Protein AF-0000000074147581 (afdb_homodimer)

Foldseek 3Di:
DVVVVVVVVVVVVVVVVVVVPPPPVPPPPVPPDPPDDQVRLLVVLQVLCVVLCLQVQLCVVPVQKDKDRWDDDQVVFIEIEMEGEDDDPDDCPQVNVLSNLVSCLVSLLPRPDDQQGKYKYKYWYAYPVDRVPIKIKIKIATSVLSNVCSVPVPQLSSQVRIWMDTHNFTWDDDPQKTDTDVDPDIHRRDD/DVVVVVVVVVVVVVVVVVVVPPPPVPPPPVPPDPPDDQVRLLVVLQVLVVVLCLQVQLCVVPVQKDKDRWDDDQVVFIEIEMEGEDDDPDDCPQVNVLSNLVSCLVSLLPRPDDQQGKYKYKYWYAYPVDRVPIKIKIKIATSVLSNVCSVPVPQLSSQVRIWMDTHNFTWDDDPQKTDTDVDPDIHRRDD

Solvent-accessible surface area (backbone atoms only — not comparable to full-atom values): 21172 Å² total; per-residue (Å²): 122,65,72,62,50,54,56,52,49,54,50,50,52,50,51,50,52,55,58,65,64,60,69,64,67,72,70,70,68,66,71,77,76,71,79,71,30,62,33,34,51,40,52,52,48,50,50,39,47,62,69,60,40,47,65,60,60,48,30,73,77,34,82,65,44,45,72,46,70,68,44,63,42,91,90,78,15,40,38,40,43,36,37,33,61,47,79,58,95,63,80,67,54,43,66,52,51,26,52,52,51,43,49,43,42,63,43,55,56,74,47,87,66,62,53,79,37,37,39,35,39,37,40,36,32,36,30,83,89,41,60,75,68,14,41,30,43,37,40,37,32,42,42,44,46,47,45,49,26,71,74,67,66,43,60,58,66,38,54,74,56,49,47,41,24,55,60,87,43,66,41,47,77,56,97,49,30,36,36,45,88,90,46,102,47,73,32,67,71,55,113,121,64,71,61,49,54,56,51,50,52,50,49,52,50,52,51,52,54,57,66,63,57,72,65,70,71,70,71,67,66,72,78,75,72,80,74,31,62,31,38,50,39,53,51,47,49,50,40,50,68,66,56,46,45,66,60,60,49,32,73,77,35,81,66,42,48,73,48,69,68,42,63,43,92,89,77,15,40,38,40,44,37,39,33,62,52,79,59,97,65,79,69,55,42,64,53,50,27,52,52,52,44,50,43,41,65,44,55,56,72,48,86,66,62,52,79,37,38,39,36,39,37,40,36,35,38,32,83,88,39,61,74,67,14,42,29,43,36,40,38,33,43,43,45,47,48,44,49,26,73,74,67,66,43,60,57,65,39,52,74,54,49,48,40,24,54,59,87,43,66,42,46,78,57,95,51,31,38,36,44,87,91,46,99,47,73,32,68,72,56,112

Structure (mmCIF, N/CA/C/O backbone):
data_AF-0000000074147581-model_v1
#
loop_
_entity.id
_entity.type
_entity.pdbx_description
1 polymer Lipoprotein
#
loop_
_atom_site.group_PDB
_atom_site.id
_atom_site.type_symbol
_atom_site.label_atom_id
_atom_site.label_alt_id
_atom_site.label_comp_id
_atom_site.label_asym_id
_atom_site.label_entity_id
_atom_site.label_seq_id
_atom_site.pdbx_PDB_ins_code
_atom_site.Cartn_x
_atom_site.Cartn_y
_atom_site.Cartn_z
_atom_site.occupancy
_atom_site.B_iso_or_equiv
_atom_site.auth_seq_id
_atom_site.auth_comp_id
_atom_site.auth_asym_id
_atom_site.auth_atom_id
_atom_site.pdbx_PDB_model_num
ATOM 1 N N . MET A 1 1 ? -63.375 49.562 33.719 1 42.91 1 MET A N 1
ATOM 2 C CA . MET A 1 1 ? -62.969 48.656 32.656 1 42.91 1 MET A CA 1
ATOM 3 C C . MET A 1 1 ? -61.594 49 32.094 1 42.91 1 MET A C 1
ATOM 5 O O . MET A 1 1 ? -60.969 48.188 31.406 1 42.91 1 MET A O 1
ATOM 9 N N . ARG A 1 2 ? -61.156 50.219 32.406 1 54.44 2 ARG A N 1
ATOM 10 C CA . ARG A 1 2 ? -59.938 50.75 31.781 1 54.44 2 ARG A CA 1
ATOM 11 C C . ARG A 1 2 ? -58.688 50.25 32.5 1 54.44 2 ARG A C 1
ATOM 13 O O . ARG A 1 2 ? -57.656 49.969 31.859 1 54.44 2 ARG A O 1
ATOM 20 N N . LYS A 1 3 ? -58.812 50.094 33.844 1 64.62 3 LYS A N 1
ATOM 21 C CA . LYS A 1 3 ? -57.594 49.75 34.625 1 64.62 3 LYS A CA 1
ATOM 22 C C . LYS A 1 3 ? -57.156 48.312 34.312 1 64.62 3 LYS A C 1
ATOM 24 O O . LYS A 1 3 ? -55.938 48.062 34.281 1 64.62 3 LYS A O 1
ATOM 29 N N . ASN A 1 4 ? -58.156 47.5 33.906 1 61.88 4 ASN A N 1
ATOM 30 C CA . ASN A 1 4 ? -57.812 46.094 33.656 1 61.88 4 ASN A CA 1
ATOM 31 C C . ASN A 1 4 ? -57.125 45.938 32.281 1 61.88 4 ASN A C 1
ATOM 33 O O . ASN A 1 4 ? -56.281 45.062 32.125 1 61.88 4 ASN A O 1
ATOM 37 N N . TYR A 1 5 ? -57.281 47 31.469 1 63.19 5 TYR A N 1
ATOM 38 C CA . TYR A 1 5 ? -56.688 46.906 30.141 1 63.19 5 TYR A CA 1
ATOM 39 C C . TYR A 1 5 ? -55.188 47.25 30.188 1 63.19 5 TYR A C 1
ATOM 41 O O . TYR A 1 5 ? -54.406 46.625 29.469 1 63.19 5 TYR A O 1
ATOM 49 N N . ILE A 1 6 ? -54.875 48.094 31.203 1 64.31 6 ILE A N 1
ATOM 50 C CA . ILE A 1 6 ? -53.469 48.531 31.297 1 64.31 6 ILE A CA 1
ATOM 51 C C . ILE A 1 6 ? -52.625 47.375 31.844 1 64.31 6 ILE A C 1
ATOM 53 O O . ILE A 1 6 ? -51.531 47.125 31.344 1 64.31 6 ILE A O 1
ATOM 57 N N . PHE A 1 7 ? -53.188 46.594 32.75 1 64.19 7 PHE A N 1
ATOM 58 C CA . PHE A 1 7 ? -52.5 45.469 33.344 1 64.19 7 PHE A CA 1
ATOM 59 C C . PHE A 1 7 ? -52.312 44.312 32.344 1 64.19 7 PHE A C 1
ATOM 61 O O . PHE A 1 7 ? -51.25 43.75 32.25 1 64.19 7 PHE A O 1
ATOM 68 N N . ILE A 1 8 ? -53.25 44.156 31.469 1 65.06 8 ILE A N 1
ATOM 69 C CA . ILE A 1 8 ? -53.219 43.094 30.469 1 65.06 8 ILE A CA 1
ATOM 70 C C . ILE A 1 8 ? -52.219 43.469 29.375 1 65.06 8 ILE A C 1
ATOM 72 O O . ILE A 1 8 ? -51.438 42.625 28.922 1 65.06 8 ILE A O 1
ATOM 76 N N . PHE A 1 9 ? -52.062 44.75 29.141 1 62.94 9 PHE A N 1
ATOM 77 C CA . PHE A 1 9 ? -51.125 45.188 28.109 1 62.94 9 PHE A CA 1
ATOM 78 C C . PHE A 1 9 ? -49.688 45.094 28.578 1 62.94 9 PHE A C 1
ATOM 80 O O . PHE A 1 9 ? -48.812 44.656 27.812 1 62.94 9 PHE A O 1
ATOM 87 N N . THR A 1 10 ? -49.469 45.375 29.891 1 65.75 10 THR A N 1
ATOM 88 C CA . THR A 1 10 ? -48.125 45.25 30.438 1 65.75 10 THR A CA 1
ATOM 89 C C . THR A 1 10 ? -47.719 43.781 30.531 1 65.75 10 THR A C 1
ATOM 91 O O . THR A 1 10 ? -46.562 43.406 30.281 1 65.75 10 THR A O 1
ATOM 94 N N . LEU A 1 11 ? -48.656 42.875 30.719 1 64.06 11 LEU A N 1
ATOM 95 C CA . LEU A 1 11 ? -48.375 41.438 30.797 1 64.06 11 LEU A CA 1
ATOM 96 C C . LEU A 1 11 ? -48.062 40.875 29.422 1 64.06 11 LEU A C 1
ATOM 98 O O . LEU A 1 11 ? -47.156 40.062 29.266 1 64.06 11 LEU A O 1
ATOM 102 N N . ILE A 1 12 ? -48.719 41.375 28.422 1 62.53 12 ILE A N 1
ATOM 103 C CA . ILE A 1 12 ? -48.5 40.938 27.062 1 62.53 12 ILE A CA 1
ATOM 104 C C . ILE A 1 12 ? -47.156 41.438 26.578 1 62.53 12 ILE A C 1
ATOM 106 O O . ILE A 1 12 ? -46.406 40.688 25.938 1 62.53 12 ILE A O 1
ATOM 110 N N . LEU A 1 13 ? -46.812 42.688 26.953 1 61.78 13 LEU A N 1
ATOM 111 C CA . LEU A 1 13 ? -45.5 43.219 26.594 1 61.78 13 LEU A CA 1
ATOM 112 C C . LEU A 1 13 ? -44.375 42.469 27.297 1 61.78 13 LEU A C 1
ATOM 114 O O . LEU A 1 13 ? -43.344 42.188 26.703 1 61.78 13 LEU A O 1
ATOM 118 N N . PHE A 1 14 ? -44.656 42.062 28.562 1 61.69 14 PHE A N 1
ATOM 119 C CA . PHE A 1 14 ? -43.688 41.281 29.312 1 61.69 14 PHE A CA 1
ATOM 120 C C . PHE A 1 14 ? -43.562 39.875 28.719 1 61.69 14 PHE A C 1
ATOM 122 O O . PHE A 1 14 ? -42.438 39.375 28.594 1 61.69 14 PHE A O 1
ATOM 129 N N . LEU A 1 15 ? -44.625 39.312 28.281 1 61.44 15 LEU A N 1
ATOM 130 C CA . LEU A 1 15 ? -44.594 37.969 27.656 1 61.44 15 LEU A CA 1
ATOM 131 C C . LEU A 1 15 ? -43.906 38.031 26.297 1 61.44 15 LEU A C 1
ATOM 133 O O . LEU A 1 15 ? -43.156 37.125 25.953 1 61.44 15 LEU A O 1
ATOM 137 N N . SER A 1 16 ? -44.094 39.156 25.609 1 60.53 16 SER A N 1
ATOM 138 C CA . SER A 1 16 ? -43.438 39.281 24.312 1 60.53 16 SER A CA 1
ATOM 139 C C . SER A 1 16 ? -41.938 39.5 24.469 1 60.53 16 SER A C 1
ATOM 141 O O . SER A 1 16 ? -41.156 39.031 23.656 1 60.53 16 SER A O 1
ATOM 143 N N . THR A 1 17 ? -41.531 40.219 25.562 1 56.91 17 THR A N 1
ATOM 144 C CA . THR A 1 17 ? -40.125 40.406 25.781 1 56.91 17 THR A CA 1
ATOM 145 C C . THR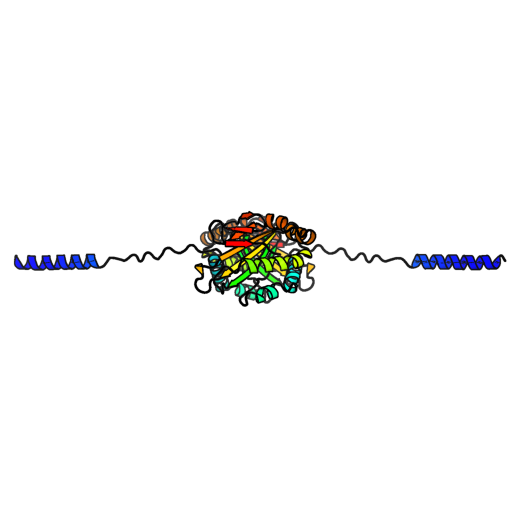 A 1 17 ? -39.469 39.094 26.234 1 56.91 17 THR A C 1
ATOM 147 O O . THR A 1 17 ? -38.312 38.844 25.922 1 56.91 17 THR A O 1
ATOM 150 N N . ILE A 1 18 ? -40.156 38.188 26.953 1 56.25 18 ILE A N 1
ATOM 151 C CA . ILE A 1 18 ? -39.594 36.906 27.375 1 56.25 18 ILE A CA 1
ATOM 152 C C . ILE A 1 18 ? -39.406 36 26.156 1 56.25 18 ILE A C 1
ATOM 154 O O . ILE A 1 18 ? -38.406 35.281 26.062 1 56.25 18 ILE A O 1
ATOM 158 N N . ILE A 1 19 ? -40.312 36.094 25.172 1 52.62 19 ILE A N 1
ATOM 159 C CA . ILE A 1 19 ? -40.219 35.25 24 1 52.62 19 ILE A CA 1
ATOM 160 C C . ILE A 1 19 ? -39.031 35.688 23.141 1 52.62 19 ILE A C 1
ATOM 162 O O . ILE A 1 19 ? -38.312 34.844 22.562 1 52.62 19 ILE A O 1
ATOM 166 N N . PHE A 1 20 ? -38.781 37.062 23.078 1 55.12 20 PHE A N 1
ATOM 167 C CA . PHE A 1 20 ? -37.719 37.531 22.219 1 55.12 20 PHE A CA 1
ATOM 168 C C . PHE A 1 20 ? -36.344 37.219 22.828 1 55.12 20 PHE A C 1
ATOM 170 O O . PHE A 1 20 ? -35.344 37.188 22.125 1 55.12 20 PHE A O 1
ATOM 177 N N . ALA A 1 21 ? -36.25 37.188 24.188 1 51.56 21 ALA A N 1
ATOM 178 C CA . ALA A 1 21 ? -34.938 36.906 24.766 1 51.56 21 ALA A CA 1
ATOM 179 C C . ALA A 1 21 ? -34.5 35.469 24.531 1 51.56 21 ALA A C 1
ATOM 181 O O . ALA A 1 21 ? -33.312 35.125 24.688 1 51.56 21 ALA A O 1
ATOM 182 N N . GLN A 1 22 ? -35.5 34.562 24.484 1 48.03 22 GLN A N 1
ATOM 183 C CA . GLN A 1 22 ? -35.031 33.188 24.609 1 48.03 22 GLN A CA 1
ATOM 184 C C . GLN A 1 22 ? -34.25 32.75 23.375 1 48.03 22 GLN A C 1
ATOM 186 O O . GLN A 1 22 ? -33.312 31.984 23.469 1 48.03 22 GLN A O 1
ATOM 191 N N . THR A 1 23 ? -34.844 33.031 22.172 1 44.06 23 THR A N 1
ATOM 192 C CA . THR A 1 23 ? -34.312 32.125 21.156 1 44.06 23 THR A CA 1
ATOM 193 C C . THR A 1 23 ? -33 32.656 20.594 1 44.06 23 THR A C 1
ATOM 195 O O . THR A 1 23 ? -32.938 33.094 19.453 1 44.06 23 THR A O 1
ATOM 198 N N . GLN A 1 24 ? -32.312 33.594 21.266 1 42.47 24 GLN A N 1
ATOM 199 C CA . GLN A 1 24 ? -31 33.656 20.625 1 42.47 24 GLN A CA 1
ATOM 200 C C . GLN A 1 24 ? -30.328 32.281 20.625 1 42.47 24 GLN A C 1
ATOM 202 O O . GLN A 1 24 ? -29.797 31.859 21.641 1 42.47 24 GLN A O 1
ATOM 207 N N . THR A 1 25 ? -30.812 31.297 19.875 1 43.62 25 THR A N 1
ATOM 208 C CA . THR A 1 25 ? -29.969 30.141 19.625 1 43.62 25 THR A CA 1
ATOM 209 C C . THR A 1 25 ? -28.562 30.562 19.219 1 43.62 25 THR A C 1
ATOM 211 O O . THR A 1 25 ? -28.375 31.188 18.172 1 43.62 25 THR A O 1
ATOM 214 N N . THR A 1 26 ? -27.75 31.031 20.094 1 44.75 26 THR A N 1
ATOM 215 C CA . THR A 1 26 ? -26.359 31.047 19.672 1 44.75 26 THR A CA 1
ATOM 216 C C . THR A 1 26 ? -26.047 29.859 18.75 1 44.75 26 THR A C 1
ATOM 218 O O . THR A 1 26 ? -26.047 28.719 19.203 1 44.75 26 THR A O 1
ATOM 221 N N . THR A 1 27 ? -26.406 29.906 17.5 1 44.31 27 THR A N 1
ATOM 222 C CA . THR A 1 27 ? -25.828 28.922 16.594 1 44.31 27 THR A CA 1
ATOM 223 C C . THR A 1 27 ? -24.344 28.719 16.906 1 44.31 27 THR A C 1
ATOM 225 O O . THR A 1 27 ? -23.531 29.625 16.719 1 44.31 27 THR A O 1
ATOM 228 N N . LYS A 1 28 ? -24.062 28.109 18.047 1 47.12 28 LYS A N 1
ATOM 229 C CA . LYS A 1 28 ? -22.672 27.672 18.109 1 47.12 28 LYS A CA 1
ATOM 230 C C . LYS A 1 28 ? -22.156 27.266 16.734 1 47.12 28 LYS A C 1
ATOM 232 O O . LYS A 1 28 ? -22.594 26.266 16.172 1 47.12 28 LYS A O 1
ATOM 237 N N . THR A 1 29 ? -21.875 28.188 15.805 1 48.62 29 THR A N 1
ATOM 238 C CA . THR A 1 29 ? -21.141 27.766 14.609 1 48.62 29 THR A CA 1
ATOM 239 C C . THR A 1 29 ? -20.109 26.719 14.961 1 48.62 29 THR A C 1
ATOM 241 O O . THR A 1 29 ? -19.203 26.953 15.766 1 48.62 29 THR A O 1
ATOM 244 N N . GLN A 1 30 ? -20.531 25.531 15.039 1 53.94 30 GLN A N 1
ATOM 245 C CA . GLN A 1 30 ? -19.484 24.531 15.156 1 53.94 30 GLN A CA 1
ATOM 246 C C . GLN A 1 30 ? -18.219 24.984 14.445 1 53.94 30 GLN A C 1
ATOM 248 O O . GLN A 1 30 ? -18.281 25.516 13.336 1 53.94 30 GLN A O 1
ATOM 253 N N . PRO A 1 31 ? -17.25 25.375 15.164 1 56.5 31 PRO A N 1
ATOM 254 C CA . PRO A 1 31 ? -16.031 25.734 14.43 1 56.5 31 PRO A CA 1
ATOM 255 C C . PRO A 1 31 ? -15.859 24.922 13.148 1 56.5 31 PRO A C 1
ATOM 257 O O . PRO A 1 31 ? -16.281 23.766 13.086 1 56.5 31 PRO A O 1
ATOM 260 N N . PRO A 1 32 ? -15.648 25.688 12.023 1 58.22 32 PRO A N 1
ATOM 261 C CA . PRO A 1 32 ? -15.445 24.953 10.773 1 58.22 32 PRO A CA 1
ATOM 262 C C . PRO A 1 32 ? -14.508 23.75 10.945 1 58.22 32 PRO A C 1
ATOM 264 O O . PRO A 1 32 ? -13.508 23.844 11.664 1 58.22 32 PRO A O 1
ATOM 267 N N . LYS A 1 33 ? -15.031 22.641 10.633 1 63.31 33 LYS A N 1
ATOM 268 C CA . LYS A 1 33 ? -14.227 21.422 10.664 1 63.31 33 LYS A CA 1
ATOM 269 C C . LYS A 1 33 ? -12.922 21.594 9.891 1 63.31 33 LYS A C 1
ATOM 271 O O . LYS A 1 33 ? -12.93 22.062 8.75 1 63.31 33 LYS A O 1
ATOM 276 N N . LYS A 1 34 ? -11.867 21.656 10.562 1 77.12 34 LYS A N 1
ATOM 277 C CA . LYS A 1 34 ? -10.562 21.703 9.914 1 77.12 34 LYS A CA 1
ATOM 278 C C . LYS A 1 34 ? -10.438 20.609 8.852 1 77.12 34 LYS A C 1
ATOM 280 O O . LYS A 1 34 ? -10.867 19.469 9.07 1 77.12 34 LYS A O 1
ATOM 285 N N . PRO A 1 35 ? -10.07 21.125 7.648 1 83.44 35 PRO A N 1
ATOM 286 C CA . PRO A 1 35 ? -9.891 20.062 6.645 1 83.44 35 PRO A CA 1
ATOM 287 C C . PRO A 1 35 ? -8.938 18.969 7.105 1 83.44 35 PRO A C 1
ATOM 289 O O . PRO A 1 35 ? -7.918 19.25 7.738 1 83.44 35 PRO A O 1
ATOM 292 N N . ALA A 1 36 ? -9.336 17.812 6.93 1 89.81 36 ALA A N 1
ATOM 293 C CA . ALA A 1 36 ? -8.531 16.672 7.371 1 89.81 36 ALA A CA 1
ATOM 294 C C . ALA A 1 36 ? -7.262 16.531 6.535 1 89.81 36 ALA A C 1
ATOM 296 O O . ALA A 1 36 ? -7.312 16.594 5.305 1 89.81 36 ALA A O 1
ATOM 297 N N . THR A 1 37 ? -6.145 16.406 7.148 1 93.06 37 THR A N 1
ATOM 298 C CA . THR A 1 37 ? -4.891 16.062 6.48 1 93.06 37 THR A CA 1
ATOM 299 C C . THR A 1 37 ? -4.918 14.625 5.977 1 93.06 37 THR A C 1
ATOM 301 O O . THR A 1 37 ? -5.816 13.859 6.32 1 93.06 37 THR A O 1
ATOM 304 N N . ILE A 1 38 ? -3.939 14.289 5.164 1 95.62 38 ILE A N 1
ATOM 305 C CA . ILE A 1 38 ? -3.818 12.922 4.672 1 95.62 38 ILE A CA 1
ATOM 306 C C . ILE A 1 38 ? -3.588 11.969 5.844 1 95.62 38 ILE A C 1
ATOM 308 O O . ILE A 1 38 ? -4.18 10.891 5.902 1 95.62 38 ILE A O 1
ATOM 312 N N . PHE A 1 39 ? -2.875 12.414 6.797 1 94.19 39 PHE A N 1
ATOM 313 C CA . PHE A 1 39 ? -2.65 11.617 7.996 1 94.19 39 PHE A CA 1
ATOM 314 C C . PHE A 1 39 ? -3.965 11.336 8.719 1 94.19 39 PHE A C 1
ATOM 316 O O . PHE A 1 39 ? -4.254 10.195 9.07 1 94.19 39 PHE A O 1
ATOM 323 N N . VAL A 1 40 ? -4.703 12.336 8.906 1 95.12 40 VAL A N 1
ATOM 324 C CA . VAL A 1 40 ? -5.969 12.219 9.617 1 95.12 40 VAL A CA 1
ATOM 325 C C . VAL A 1 40 ? -6.898 11.266 8.867 1 95.12 40 VAL A C 1
ATOM 327 O O . VAL A 1 40 ? -7.496 10.367 9.469 1 95.12 40 VAL A O 1
ATOM 330 N N . LEU A 1 41 ? -6.996 11.477 7.547 1 95.81 41 LEU A N 1
ATOM 331 C CA . LEU A 1 41 ? -7.836 10.602 6.734 1 95.81 41 LEU A CA 1
ATOM 332 C C . LEU A 1 41 ? -7.387 9.148 6.852 1 95.81 41 LEU A C 1
ATOM 334 O O . LEU A 1 41 ? -8.219 8.242 6.953 1 95.81 41 LEU A O 1
ATOM 338 N N . HIS A 1 42 ? -6.145 8.93 6.824 1 94.94 42 HIS A N 1
ATOM 339 C CA . HIS A 1 42 ? -5.598 7.586 6.996 1 94.94 42 HIS A CA 1
ATOM 340 C C . HIS A 1 42 ? -5.965 7.012 8.359 1 94.94 42 HIS A C 1
ATOM 342 O O . HIS A 1 42 ? -6.469 5.891 8.453 1 94.94 42 HIS A O 1
ATOM 348 N N . ALA A 1 43 ? -5.773 7.789 9.422 1 93.25 43 ALA A N 1
ATOM 349 C CA . ALA A 1 43 ? -6.047 7.336 10.781 1 93.25 43 ALA A CA 1
ATOM 350 C C . ALA A 1 43 ? -7.523 6.992 10.961 1 93.25 43 ALA A C 1
ATOM 352 O O . ALA A 1 43 ? -7.863 5.965 11.547 1 93.25 43 ALA A O 1
ATOM 353 N N . LEU A 1 44 ? -8.305 7.812 10.438 1 92.56 44 LEU A N 1
ATOM 354 C CA . LEU A 1 44 ? -9.742 7.594 10.562 1 92.56 44 LEU A CA 1
ATOM 355 C C . LEU A 1 44 ? -10.172 6.359 9.781 1 92.56 44 LEU A C 1
ATOM 357 O O . LEU A 1 44 ? -10.969 5.551 10.273 1 92.56 44 LEU A O 1
ATOM 361 N N . THR A 1 45 ? -9.688 6.238 8.609 1 91.56 45 THR A N 1
ATOM 362 C CA . THR A 1 45 ? -10.008 5.07 7.801 1 91.56 45 THR A CA 1
ATOM 363 C C . THR A 1 45 ? -9.523 3.791 8.477 1 91.56 45 THR A C 1
ATOM 365 O O . THR A 1 45 ? -10.266 2.811 8.562 1 91.56 45 THR A O 1
ATOM 368 N N . PHE A 1 46 ? -8.352 3.811 8.945 1 90.94 46 PHE A N 1
ATOM 369 C CA . PHE A 1 46 ? -7.801 2.656 9.648 1 90.94 46 PHE A CA 1
ATOM 370 C C . PHE A 1 46 ? -8.648 2.32 10.875 1 90.94 46 PHE A C 1
ATOM 372 O O . PHE A 1 46 ? -8.938 1.15 11.133 1 90.94 46 PHE A O 1
ATOM 379 N N . SER A 1 47 ? -9.023 3.326 11.547 1 90.44 47 SER A N 1
ATOM 380 C CA . SER A 1 47 ? -9.875 3.121 12.719 1 90.44 47 SER A CA 1
ATOM 381 C C . SER A 1 47 ? -11.188 2.455 12.336 1 90.44 47 SER A C 1
ATOM 383 O O . SER A 1 47 ? -11.641 1.521 13 1 90.44 47 SER A O 1
ATOM 385 N N . ASN A 1 48 ? -11.75 2.842 11.266 1 90.31 48 ASN A N 1
ATOM 386 C CA . ASN A 1 48 ? -12.992 2.248 10.789 1 90.31 48 ASN A CA 1
ATOM 387 C C . ASN A 1 48 ? -12.805 0.785 10.398 1 90.31 48 ASN A C 1
ATOM 389 O O . ASN A 1 48 ? -13.633 -0.063 10.727 1 90.31 48 ASN A O 1
ATOM 393 N N . LEU A 1 49 ? -11.773 0.529 9.734 1 89.75 49 LEU A N 1
ATOM 394 C CA . LEU A 1 49 ? -11.477 -0.83 9.289 1 89.75 49 LEU A CA 1
ATOM 395 C C . LEU A 1 49 ? -11.25 -1.75 10.484 1 89.75 49 LEU A C 1
ATOM 397 O O . LEU A 1 49 ? -11.695 -2.896 10.484 1 89.75 49 LEU A O 1
ATOM 401 N N . SER A 1 50 ? -10.578 -1.218 11.477 1 87.56 50 SER A N 1
ATOM 402 C CA . SER A 1 50 ? -10.273 -1.993 12.672 1 87.56 50 SER A CA 1
ATOM 403 C C . SER A 1 50 ? -11.531 -2.25 13.5 1 87.56 50 SER A C 1
ATOM 405 O O . SER A 1 50 ? -11.711 -3.344 14.031 1 87.56 50 SER A O 1
ATOM 407 N N . LYS A 1 51 ? -12.297 -1.33 13.508 1 87.06 51 LYS A N 1
ATOM 408 C CA . LYS A 1 51 ? -13.531 -1.447 14.281 1 87.06 51 LYS A CA 1
ATOM 409 C C . LYS A 1 51 ? -14.531 -2.367 13.586 1 87.06 51 LYS A C 1
ATOM 411 O O . LYS A 1 51 ? -15.367 -2.996 14.242 1 87.06 51 LYS A O 1
ATOM 416 N N . GLY A 1 52 ? -14.539 -2.389 12.266 1 84.81 52 GLY A N 1
ATOM 417 C CA . GLY A 1 52 ? -15.461 -3.201 11.484 1 84.81 52 GLY A CA 1
ATOM 418 C C . GLY A 1 52 ? -15.219 -4.691 11.648 1 84.81 52 GLY A C 1
ATOM 419 O O . GLY A 1 52 ? -15.961 -5.508 11.086 1 84.81 52 GLY A O 1
ATOM 420 N N . ASN A 1 53 ? -14.305 -5.145 12.391 1 83.06 53 ASN A N 1
ATOM 421 C CA . ASN A 1 53 ? -14 -6.543 12.672 1 83.06 53 ASN A CA 1
ATOM 422 C C . ASN A 1 53 ? -13.586 -7.285 11.398 1 83.06 53 ASN A C 1
ATOM 424 O O . ASN A 1 53 ? -13.844 -8.484 11.266 1 83.06 53 ASN A O 1
ATOM 428 N N . LEU A 1 54 ? -13.195 -6.59 10.406 1 87.12 54 LEU A N 1
ATOM 429 C CA . LEU A 1 54 ? -12.805 -7.176 9.125 1 87.12 54 LEU A CA 1
ATOM 430 C C . LEU A 1 54 ? -11.812 -8.312 9.336 1 87.12 54 LEU A C 1
ATOM 432 O O . LEU A 1 54 ? -12.031 -9.43 8.867 1 87.12 54 LEU A O 1
ATOM 436 N N . GLU A 1 55 ? -10.781 -8.031 10.055 1 85.75 55 GLU A N 1
ATOM 437 C CA . GLU A 1 55 ? -9.75 -9.039 10.273 1 85.75 55 GLU A CA 1
ATOM 438 C C . GLU A 1 55 ? -10.312 -10.242 11.031 1 85.75 55 GLU A C 1
ATOM 440 O O . GLU A 1 55 ? -10.039 -11.391 10.672 1 85.75 55 GLU A O 1
ATOM 445 N N . LYS A 1 56 ? -11.094 -9.938 11.992 1 86.19 56 LYS A N 1
ATOM 446 C CA . LYS A 1 56 ? -11.688 -11.023 12.766 1 86.19 56 LYS A CA 1
ATOM 447 C C . LYS A 1 56 ? -12.586 -11.898 11.898 1 86.19 56 LYS A C 1
ATOM 449 O O . LYS A 1 56 ? -12.539 -13.125 11.977 1 86.19 56 LYS A O 1
ATOM 454 N N . ASP A 1 57 ? -13.336 -11.344 11.109 1 84.94 57 ASP A N 1
ATOM 455 C CA . ASP A 1 57 ? -14.25 -12.062 10.219 1 84.94 57 ASP A CA 1
ATOM 456 C C . ASP A 1 57 ? -13.484 -12.938 9.234 1 84.94 57 ASP A C 1
ATOM 458 O O . ASP A 1 57 ? -13.906 -14.055 8.922 1 84.94 57 ASP A O 1
ATOM 462 N N . LEU A 1 58 ? -12.391 -12.5 8.812 1 85.5 58 LEU A N 1
ATOM 463 C CA . LEU A 1 58 ? -11.617 -13.234 7.824 1 85.5 58 LEU A CA 1
ATOM 464 C C . LEU A 1 58 ? -10.789 -14.328 8.484 1 85.5 58 LEU A C 1
ATOM 466 O O . LEU A 1 58 ? -10.562 -15.391 7.898 1 85.5 58 LEU A O 1
ATOM 470 N N . LYS A 1 59 ? -10.414 -14.07 9.664 1 85.44 59 LYS A N 1
ATOM 471 C CA . LYS A 1 59 ? -9.68 -15.078 10.43 1 85.44 59 LYS A CA 1
ATOM 472 C C . LYS A 1 59 ? -10.547 -16.297 10.695 1 85.44 59 LYS A C 1
ATOM 474 O O . LYS A 1 59 ? -10.039 -17.422 10.773 1 85.44 59 LYS A O 1
ATOM 479 N N . SER A 1 60 ? -11.758 -16.047 10.797 1 83.38 60 SER A N 1
ATOM 480 C CA . SER A 1 60 ? -12.688 -17.156 11.008 1 83.38 60 SER A CA 1
ATOM 481 C C . SER A 1 60 ? -12.742 -18.062 9.789 1 83.38 60 SER A C 1
ATOM 483 O O . SER A 1 60 ? -13.18 -19.219 9.883 1 83.38 60 SER A O 1
ATOM 485 N N . LEU A 1 61 ? -12.367 -17.562 8.672 1 78.88 61 LEU A N 1
ATOM 486 C CA . LEU A 1 61 ? -12.305 -18.359 7.449 1 78.88 61 LEU A CA 1
ATOM 487 C C . LEU A 1 61 ? -11.008 -19.156 7.395 1 78.88 61 LEU A C 1
ATOM 489 O O . LEU A 1 61 ? -11.008 -20.297 6.938 1 78.88 61 LEU A O 1
ATOM 493 N N . ASP A 1 62 ? -10 -18.484 7.82 1 79.56 62 ASP A N 1
ATOM 494 C CA . ASP A 1 62 ? -8.672 -19.078 7.793 1 79.56 62 ASP A CA 1
ATOM 495 C C . ASP A 1 62 ? -7.793 -18.516 8.906 1 79.56 62 ASP A C 1
ATOM 497 O O . ASP A 1 62 ? -7.438 -17.344 8.891 1 79.56 62 ASP A O 1
ATOM 501 N N . ASP A 1 63 ? -7.367 -19.422 9.727 1 81.62 63 ASP A N 1
ATOM 502 C CA . ASP A 1 63 ? -6.641 -19 10.922 1 81.62 63 ASP A CA 1
ATOM 503 C C . ASP A 1 63 ? -5.262 -18.453 10.57 1 81.62 63 ASP A C 1
ATOM 505 O O . ASP A 1 63 ? -4.629 -17.781 11.383 1 81.62 63 ASP A O 1
ATOM 509 N N . THR A 1 64 ? -4.852 -18.719 9.414 1 82.62 64 THR A N 1
ATOM 510 C CA . THR A 1 64 ? -3.545 -18.219 9 1 82.62 64 THR A CA 1
ATOM 511 C C . THR A 1 64 ? -3.678 -16.875 8.305 1 82.62 64 THR A C 1
ATOM 513 O O . THR A 1 64 ? -2.697 -16.328 7.789 1 82.62 64 THR A O 1
ATOM 516 N N . PHE A 1 65 ? -4.844 -16.391 8.375 1 87 65 PHE A N 1
ATOM 517 C CA . PHE A 1 65 ? -5.121 -15.109 7.723 1 87 65 PHE A CA 1
ATOM 518 C C . PHE A 1 65 ? -4.457 -13.961 8.469 1 87 65 PHE A C 1
ATOM 520 O O . PHE A 1 65 ? -4.477 -13.914 9.703 1 87 65 PHE A O 1
ATOM 527 N N . LYS A 1 66 ? -3.836 -13 7.652 1 88.81 66 LYS A N 1
ATOM 528 C CA . LYS A 1 66 ? -3.262 -11.773 8.18 1 88.81 66 LYS A CA 1
ATOM 529 C C . LYS A 1 66 ? -3.602 -10.578 7.289 1 88.81 66 LYS A C 1
ATOM 531 O O . LYS A 1 66 ? -3.619 -10.703 6.062 1 88.81 66 LYS A O 1
ATOM 536 N N . MET A 1 67 ? -3.859 -9.484 7.965 1 90.38 67 MET A N 1
ATOM 537 C CA . MET A 1 67 ? -4.051 -8.219 7.266 1 90.38 67 MET A CA 1
ATOM 538 C C . MET A 1 67 ? -2.936 -7.234 7.605 1 90.38 67 MET A C 1
ATOM 540 O O . MET A 1 67 ? -2.564 -7.09 8.773 1 90.38 67 MET A O 1
ATOM 544 N N . SER A 1 68 ? -2.422 -6.594 6.613 1 89.31 68 SER A N 1
ATOM 545 C CA . SER A 1 68 ? -1.44 -5.539 6.84 1 89.31 68 SER A CA 1
ATOM 546 C C . SER A 1 68 ? -2.119 -4.223 7.203 1 89.31 68 SER A C 1
ATOM 548 O O . SER A 1 68 ? -3.307 -4.035 6.93 1 89.31 68 SER A O 1
ATOM 550 N N . ILE A 1 69 ? -1.297 -3.346 7.789 1 88.56 69 ILE A N 1
ATOM 551 C CA . ILE A 1 69 ? -1.802 -1.996 8.008 1 88.56 69 ILE A CA 1
ATOM 552 C C . ILE A 1 69 ? -2.137 -1.343 6.672 1 88.56 69 ILE A C 1
ATOM 554 O O . ILE A 1 69 ? -1.312 -1.333 5.754 1 88.56 69 ILE A O 1
ATOM 558 N N . PRO A 1 70 ? -3.287 -0.828 6.609 1 93.25 70 PRO A N 1
ATOM 559 C CA . PRO A 1 70 ? -3.664 -0.158 5.363 1 93.25 70 PRO A CA 1
ATOM 560 C C . PRO A 1 70 ? -2.779 1.045 5.047 1 93.25 70 PRO A C 1
ATOM 562 O O . PRO A 1 70 ? -2.301 1.72 5.965 1 93.25 70 PRO A O 1
ATOM 565 N N . ILE A 1 71 ? -2.588 1.271 3.773 1 95.44 71 ILE A N 1
ATOM 566 C CA . ILE A 1 71 ? -1.816 2.416 3.303 1 95.44 71 ILE A CA 1
ATOM 567 C C . ILE A 1 71 ? -2.705 3.324 2.455 1 95.44 71 ILE A C 1
ATOM 569 O O . ILE A 1 71 ? -3.361 2.859 1.52 1 95.44 71 ILE A O 1
ATOM 573 N N . TYR A 1 72 ? -2.648 4.66 2.842 1 96.62 72 TYR A N 1
ATOM 574 C CA . TYR A 1 72 ? -3.41 5.594 2.023 1 96.62 72 TYR A CA 1
ATOM 575 C C . TYR A 1 72 ? -2.572 6.812 1.662 1 96.62 72 TYR A C 1
ATOM 577 O O . TYR A 1 72 ? -1.92 7.402 2.527 1 96.62 72 TYR A O 1
ATOM 585 N N . HIS A 1 73 ? -2.645 7.137 0.507 1 97.38 73 HIS A N 1
ATOM 586 C CA . HIS A 1 73 ? -2.295 8.438 -0.047 1 97.38 73 HIS A CA 1
ATOM 587 C C . HIS A 1 73 ? -3.086 8.727 -1.319 1 97.38 73 HIS A C 1
ATOM 589 O O . HIS A 1 73 ? -3.363 7.812 -2.102 1 97.38 73 HIS A O 1
ATOM 595 N N . PRO A 1 74 ? -3.393 9.953 -1.583 1 96.44 74 PRO A N 1
ATOM 596 C CA . PRO A 1 74 ? -4.172 10.266 -2.783 1 96.44 74 PRO A CA 1
ATOM 597 C C . PRO A 1 74 ? -3.498 9.789 -4.066 1 96.44 74 PRO A C 1
ATOM 599 O O . PRO A 1 74 ? -4.18 9.461 -5.043 1 96.44 74 PRO A O 1
ATOM 602 N N . ALA A 1 75 ? -2.168 9.648 -4.109 1 95.62 75 ALA A N 1
ATOM 603 C CA . ALA A 1 75 ? -1.431 9.281 -5.316 1 95.62 75 ALA A CA 1
ATOM 604 C C . ALA A 1 75 ? -1.544 7.789 -5.594 1 95.62 75 ALA A C 1
ATOM 606 O O . ALA A 1 75 ? -1.396 7.352 -6.738 1 95.62 75 ALA A O 1
ATOM 607 N N . ILE A 1 76 ? -1.812 6.996 -4.609 1 96.75 76 ILE A N 1
ATOM 608 C CA . ILE A 1 76 ? -1.783 5.551 -4.824 1 96.75 76 ILE A CA 1
ATOM 609 C C . ILE A 1 76 ? -3.115 4.941 -4.398 1 96.75 76 ILE A C 1
ATOM 611 O O . ILE A 1 76 ? -3.361 3.752 -4.621 1 96.75 76 ILE A O 1
ATOM 615 N N . GLY A 1 77 ? -3.982 5.766 -3.758 1 97.62 77 GLY A N 1
ATOM 616 C CA . GLY A 1 77 ? -5.25 5.27 -3.246 1 97.62 77 GLY A CA 1
ATOM 617 C C . GLY A 1 77 ? -5.121 4.578 -1.9 1 97.62 77 GLY A C 1
ATOM 618 O O . GLY A 1 77 ? -4.156 4.812 -1.167 1 97.62 77 GLY A O 1
ATOM 619 N N . LEU A 1 78 ? -6.215 3.889 -1.503 1 97.81 78 LEU A N 1
ATOM 620 C CA . LEU A 1 78 ? -6.223 3.043 -0.314 1 97.81 78 LEU A CA 1
ATOM 621 C C . LEU A 1 78 ? -5.812 1.615 -0.661 1 97.81 78 LEU A C 1
ATOM 623 O O . LEU A 1 78 ? -6.508 0.933 -1.418 1 97.81 78 LEU A O 1
ATOM 627 N N . ASN A 1 79 ? -4.703 1.207 -0.121 1 97.69 79 ASN A N 1
ATOM 628 C CA . ASN A 1 79 ? -4.176 -0.13 -0.373 1 97.69 79 ASN A CA 1
ATOM 629 C C . ASN A 1 79 ? -4.418 -1.061 0.812 1 97.69 79 ASN A C 1
ATOM 631 O O . ASN A 1 79 ? -4 -0.767 1.934 1 97.69 79 ASN A O 1
ATOM 635 N N . LEU A 1 80 ? -5.102 -2.143 0.557 1 96.56 80 LEU A N 1
ATOM 636 C CA . LEU A 1 80 ? -5.344 -3.207 1.524 1 96.56 80 LEU A CA 1
ATOM 637 C C . LEU A 1 80 ? -4.668 -4.5 1.091 1 96.56 80 LEU A C 1
ATOM 639 O O . LEU A 1 80 ? -4.836 -4.945 -0.048 1 96.56 80 LEU A O 1
ATOM 643 N N . SER A 1 81 ? -3.955 -5.082 1.943 1 95.81 81 SER A N 1
ATOM 644 C CA . SER A 1 81 ? -3.275 -6.332 1.62 1 95.81 81 SER A CA 1
ATOM 645 C C . SER A 1 81 ? -3.619 -7.422 2.627 1 95.81 81 SER A C 1
ATOM 647 O O . SER A 1 81 ? -3.645 -7.176 3.836 1 95.81 81 SER A O 1
ATOM 649 N N . PHE A 1 82 ? -3.797 -8.547 2.111 1 93.81 82 PHE A N 1
ATOM 650 C CA . PHE A 1 82 ? -4.188 -9.727 2.871 1 93.81 82 PHE A CA 1
ATOM 651 C C . PHE A 1 82 ? -3.291 -10.914 2.523 1 93.81 82 PHE A C 1
ATOM 653 O O . PHE A 1 82 ? -2.881 -11.07 1.373 1 93.81 82 PHE A O 1
ATOM 660 N N . TYR A 1 83 ? -3.037 -11.734 3.555 1 92.12 83 TYR A N 1
ATOM 661 C CA . TYR A 1 83 ? -2.225 -12.938 3.4 1 92.12 83 TYR A CA 1
ATOM 662 C C . TYR A 1 83 ? -2.945 -14.156 3.959 1 92.12 83 TYR A C 1
ATOM 664 O O . TYR A 1 83 ? -3.549 -14.094 5.031 1 92.12 83 TYR A O 1
ATOM 672 N N . THR A 1 84 ? -2.91 -15.203 3.156 1 90.06 84 THR A N 1
ATOM 673 C CA . THR A 1 84 ? -3.451 -16.453 3.686 1 90.06 84 THR A CA 1
ATOM 674 C C . THR A 1 84 ? -2.723 -17.656 3.092 1 90.06 84 THR A C 1
ATOM 676 O O . THR A 1 84 ? -2.16 -17.562 1.998 1 90.06 84 THR A O 1
ATOM 679 N N . LYS A 1 85 ? -2.77 -18.734 3.777 1 86.25 85 LYS A N 1
ATOM 680 C CA . LYS A 1 85 ? -2.201 -20 3.301 1 86.25 85 LYS A CA 1
ATOM 681 C C . LY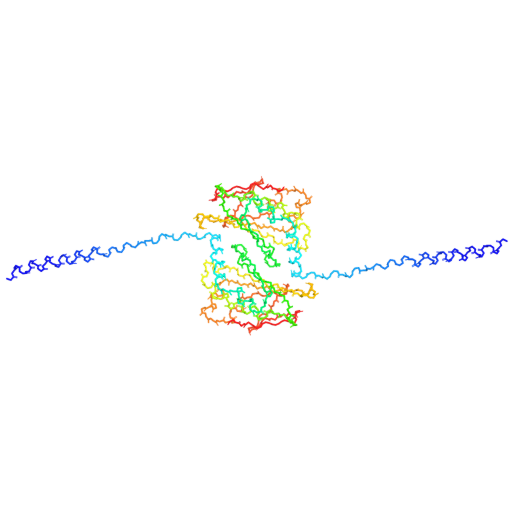S A 1 85 ? -3.262 -20.844 2.607 1 86.25 85 LYS A C 1
ATOM 683 O O . LYS A 1 85 ? -4.414 -20.891 3.039 1 86.25 85 LYS A O 1
ATOM 688 N N . LEU A 1 86 ? -2.787 -21.422 1.521 1 74.56 86 LEU A N 1
ATOM 689 C CA . LEU A 1 86 ? -3.668 -22.328 0.805 1 74.56 86 LEU A CA 1
ATOM 690 C C . LEU A 1 86 ? -3.828 -23.641 1.57 1 74.56 86 LEU A C 1
ATOM 692 O O . LEU A 1 86 ? -2.838 -24.297 1.909 1 74.56 86 LEU A O 1
ATOM 696 N N . GLN A 1 87 ? -4.828 -23.828 2.379 1 61.5 87 GLN A N 1
ATOM 697 C CA . GLN A 1 87 ? -4.98 -25.109 3.076 1 61.5 87 GLN A CA 1
ATOM 698 C C . GLN A 1 87 ? -5.387 -26.219 2.111 1 61.5 87 GLN A C 1
ATOM 700 O O . GLN A 1 87 ? -4.887 -27.344 2.203 1 61.5 87 GLN A O 1
ATOM 705 N N . GLN A 1 88 ? -6.648 -26.109 1.65 1 56.72 88 GLN A N 1
ATOM 706 C CA . GLN A 1 88 ? -7.176 -27.219 0.852 1 56.72 88 GLN A CA 1
ATOM 707 C C . GLN A 1 88 ? -6.918 -27 -0.635 1 56.72 88 GLN A C 1
ATOM 709 O O . GLN A 1 88 ? -6.574 -25.875 -1.051 1 56.72 88 GLN A O 1
ATOM 714 N N . LYS A 1 89 ? -7.094 -28.141 -1.271 1 56.84 89 LYS A N 1
ATOM 715 C CA . LYS A 1 89 ? -7.059 -28.156 -2.73 1 56.84 89 LYS A CA 1
ATOM 716 C C . LYS A 1 89 ? -8.016 -27.109 -3.309 1 56.84 89 LYS A C 1
ATOM 718 O O . LYS A 1 89 ? -9.164 -27 -2.861 1 56.84 89 LYS A O 1
ATOM 723 N N . GLY A 1 90 ? -7.562 -26.156 -3.971 1 56.62 90 GLY A N 1
ATOM 724 C CA . GLY A 1 90 ? -8.352 -25.172 -4.672 1 56.62 90 GLY A CA 1
ATOM 725 C C . GLY A 1 90 ? -8.055 -23.75 -4.23 1 56.62 90 GLY A C 1
ATOM 726 O O . GLY A 1 90 ? -7.355 -23.531 -3.234 1 56.62 90 GLY A O 1
ATOM 727 N N . LEU A 1 91 ? -8.195 -22.75 -4.98 1 59.53 91 LEU A N 1
ATOM 728 C CA . LEU A 1 91 ? -7.875 -21.359 -4.695 1 59.53 91 LEU A CA 1
ATOM 729 C C . LEU A 1 91 ? -8.945 -20.719 -3.809 1 59.53 91 LEU A C 1
ATOM 731 O O . LEU A 1 91 ? -10.117 -20.688 -4.176 1 59.53 91 LEU A O 1
ATOM 735 N N . PRO A 1 92 ? -8.648 -20.438 -2.441 1 62.12 92 PRO A N 1
ATOM 736 C CA . PRO A 1 92 ? -9.625 -19.844 -1.525 1 62.12 92 PRO A CA 1
ATOM 737 C C . PRO A 1 92 ? -10.133 -18.484 -1.999 1 62.12 92 PRO A C 1
ATOM 739 O O . PRO A 1 92 ? -11 -17.891 -1.355 1 62.12 92 PRO A O 1
ATOM 742 N N . TYR A 1 93 ? -9.883 -18.109 -3.152 1 80.62 93 TYR A N 1
ATOM 743 C CA . TYR A 1 93 ? -10.07 -16.734 -3.607 1 80.62 93 TYR A CA 1
ATOM 744 C C . TYR A 1 93 ? -11.547 -16.344 -3.613 1 80.62 93 TYR A C 1
ATOM 746 O O . TYR A 1 93 ? -11.938 -15.352 -3.01 1 80.62 93 TYR A O 1
ATOM 754 N N . PRO A 1 94 ? -12.383 -17.25 -4.07 1 82.25 94 PRO A N 1
ATOM 755 C CA . PRO A 1 94 ? -13.75 -16.766 -4.262 1 82.25 94 PRO A CA 1
ATOM 756 C C . PRO A 1 94 ? -14.469 -16.484 -2.941 1 82.25 94 PRO A C 1
ATOM 758 O O . PRO A 1 94 ? -15.055 -15.414 -2.771 1 82.25 94 PRO A O 1
ATOM 761 N N . SER A 1 95 ? -14.367 -17.359 -2.041 1 84.44 95 SER A N 1
ATOM 762 C CA . SER A 1 95 ? -15.047 -17.156 -0.769 1 84.44 95 SER A CA 1
ATOM 763 C C . SER A 1 95 ? -14.414 -16.016 0.017 1 84.44 95 SER A C 1
ATOM 765 O O . SER A 1 95 ? -15.117 -15.188 0.596 1 84.44 95 SER A O 1
ATOM 767 N N . MET A 1 96 ? -13.172 -15.906 0.017 1 88.81 96 MET A N 1
ATOM 768 C CA . MET A 1 96 ? -12.461 -14.906 0.804 1 88.81 96 MET A CA 1
ATOM 769 C C . MET A 1 96 ? -12.703 -13.5 0.252 1 88.81 96 MET A C 1
ATOM 771 O O . MET A 1 96 ? -13.023 -12.586 1.005 1 88.81 96 MET A O 1
ATOM 775 N N . ILE A 1 97 ? -12.688 -13.398 -0.998 1 92.38 97 ILE A N 1
ATOM 776 C CA . ILE A 1 97 ? -12.859 -12.086 -1.607 1 92.38 97 ILE A CA 1
ATOM 777 C C . ILE A 1 97 ? -14.305 -11.617 -1.417 1 92.38 97 ILE A C 1
ATOM 779 O O . ILE A 1 97 ? -14.555 -10.438 -1.158 1 92.38 97 ILE A O 1
ATOM 783 N N . ASN A 1 98 ? -15.211 -12.531 -1.568 1 93.5 98 ASN A N 1
ATOM 784 C CA . ASN A 1 98 ? -16.594 -12.172 -1.294 1 93.5 98 ASN A CA 1
ATOM 785 C C . ASN A 1 98 ? -16.781 -11.664 0.133 1 93.5 98 ASN A C 1
ATOM 787 O O . ASN A 1 98 ? -17.453 -10.656 0.359 1 93.5 98 ASN A O 1
ATOM 791 N N . ARG A 1 99 ? -16.203 -12.234 1.079 1 91.69 99 ARG A N 1
ATOM 792 C CA . ARG A 1 99 ? -16.312 -11.82 2.475 1 91.69 99 ARG A CA 1
ATOM 793 C C . ARG A 1 99 ? -15.625 -10.477 2.705 1 91.69 99 ARG A C 1
ATOM 795 O O . ARG A 1 99 ? -16.141 -9.633 3.438 1 91.69 99 ARG A O 1
ATOM 802 N N . ILE A 1 100 ? -14.453 -10.336 2.117 1 93.69 100 ILE A N 1
ATOM 803 C CA . ILE A 1 100 ? -13.75 -9.062 2.207 1 93.69 100 ILE A CA 1
ATOM 804 C C . ILE A 1 100 ? -14.641 -7.938 1.682 1 93.69 100 ILE A C 1
ATOM 806 O O . ILE A 1 100 ? -14.875 -6.945 2.377 1 93.69 100 ILE A O 1
ATOM 810 N N . LEU A 1 101 ? -15.203 -8.086 0.483 1 95.62 101 LEU A N 1
ATOM 811 C CA . LEU A 1 101 ? -16 -7.051 -0.161 1 95.62 101 LEU A CA 1
ATOM 812 C C . LEU A 1 101 ? -17.266 -6.773 0.633 1 95.62 101 LEU A C 1
ATOM 814 O O . LEU A 1 101 ? -17.656 -5.617 0.819 1 95.62 101 LEU A O 1
ATOM 818 N N . LYS A 1 102 ? -17.844 -7.785 1.089 1 93.5 102 LYS A N 1
ATOM 819 C CA . LYS A 1 102 ? -19.062 -7.633 1.896 1 93.5 102 LYS A CA 1
ATOM 820 C C . LYS A 1 102 ? -18.797 -6.75 3.113 1 93.5 102 LYS A C 1
ATOM 822 O O . LYS A 1 102 ? -19.578 -5.848 3.414 1 93.5 102 LYS A O 1
ATOM 827 N N . ASN A 1 103 ? -17.719 -7.008 3.803 1 93 103 ASN A N 1
ATOM 828 C CA . ASN A 1 103 ? -17.359 -6.207 4.973 1 93 103 ASN A CA 1
ATOM 829 C C . ASN A 1 103 ? -17 -4.777 4.582 1 93 103 ASN A C 1
ATOM 831 O O . ASN A 1 103 ? -17.391 -3.828 5.273 1 93 103 ASN A O 1
ATOM 835 N N . LEU A 1 104 ? -16.344 -4.629 3.512 1 95.25 104 LEU A N 1
ATOM 836 C CA . LEU A 1 104 ? -15.867 -3.312 3.098 1 95.25 104 LEU A CA 1
ATOM 837 C C . LEU A 1 104 ? -17.031 -2.408 2.711 1 95.25 104 LEU A C 1
ATOM 839 O O . LEU A 1 104 ? -16.953 -1.188 2.875 1 95.25 104 LEU A O 1
ATOM 843 N N . VAL A 1 105 ? -18.094 -2.979 2.188 1 93.81 105 VAL A N 1
ATOM 844 C CA . VAL A 1 105 ? -19.266 -2.189 1.815 1 93.81 105 VAL A CA 1
ATOM 845 C C . VAL A 1 105 ? -19.734 -1.378 3.016 1 93.81 105 VAL A C 1
ATOM 847 O O . VAL A 1 105 ? -19.922 -0.162 2.92 1 93.81 105 VAL A O 1
ATOM 850 N N . ASN A 1 106 ? -19.797 -1.962 4.086 1 88.69 106 ASN A N 1
ATOM 851 C CA . ASN A 1 106 ? -20.281 -1.293 5.289 1 88.69 106 ASN A CA 1
ATOM 852 C C . ASN A 1 106 ? -19.25 -0.332 5.855 1 88.69 106 ASN A C 1
ATOM 854 O O . ASN A 1 106 ? -19.562 0.805 6.203 1 88.69 106 ASN A O 1
ATOM 858 N N . ILE A 1 107 ? -18.031 -0.785 5.93 1 93.19 107 ILE A N 1
ATOM 859 C CA . ILE A 1 107 ? -16.953 -0.05 6.59 1 93.19 107 ILE A CA 1
ATOM 860 C C . ILE A 1 107 ? -16.641 1.225 5.809 1 93.19 107 ILE A C 1
ATOM 862 O O . ILE A 1 107 ? -16.484 2.297 6.398 1 93.19 107 ILE A O 1
ATOM 866 N N . LEU A 1 108 ? -16.641 1.12 4.461 1 94.19 108 LEU A N 1
ATOM 867 C CA . LEU A 1 108 ? -16.156 2.229 3.643 1 94.19 108 LEU A CA 1
ATOM 868 C C . LEU A 1 108 ? -17.312 3.146 3.244 1 94.19 108 LEU A C 1
ATOM 870 O O . LEU A 1 108 ? -17.094 4.234 2.709 1 94.19 108 LEU A O 1
ATOM 874 N N . ASN A 1 109 ? -18.453 2.779 3.516 1 91.12 109 ASN A N 1
ATOM 875 C CA . ASN A 1 109 ? -19.578 3.646 3.232 1 91.12 109 ASN A CA 1
ATOM 876 C C . ASN A 1 109 ? -19.531 4.93 4.059 1 91.12 109 ASN A C 1
ATOM 878 O O . ASN A 1 109 ? -20 5.98 3.611 1 91.12 109 ASN A O 1
ATOM 882 N N . SER A 1 110 ? -18.938 4.879 5.152 1 88.31 110 SER A N 1
ATOM 883 C CA . SER A 1 110 ? -18.844 6.035 6.039 1 88.31 110 SER A CA 1
ATOM 884 C C . SER A 1 110 ? -17.453 6.676 5.953 1 88.31 110 SER A C 1
ATOM 886 O O . SER A 1 110 ? -17.094 7.492 6.805 1 88.31 110 SER A O 1
ATOM 888 N N . SER A 1 111 ? -16.719 6.246 5.051 1 91.5 111 SER A N 1
ATOM 889 C CA . SER A 1 111 ? -15.367 6.77 4.914 1 91.5 111 SER A CA 1
ATOM 890 C C . SER A 1 111 ? -15.383 8.234 4.504 1 91.5 111 SER A C 1
ATOM 892 O O . SER A 1 111 ? -16.188 8.648 3.664 1 91.5 111 SER A O 1
ATOM 894 N N . GLU A 1 112 ? -14.461 9.016 5.008 1 91.56 112 GLU A N 1
ATOM 895 C CA . GLU A 1 112 ? -14.312 10.43 4.672 1 91.56 112 GLU A CA 1
ATOM 896 C C . GLU A 1 112 ? -13.352 10.617 3.496 1 91.56 112 GLU A C 1
ATOM 898 O O . GLU A 1 112 ? -13.094 11.742 3.078 1 91.56 112 GLU A O 1
ATOM 903 N N . LEU A 1 113 ? -12.859 9.508 2.975 1 96.19 113 LEU A N 1
ATOM 904 C CA . LEU A 1 113 ? -11.984 9.617 1.814 1 96.19 113 LEU A CA 1
ATOM 905 C C . LEU A 1 113 ? -12.734 10.18 0.614 1 96.19 113 LEU A C 1
ATOM 907 O O . LEU A 1 113 ? -13.945 10 0.495 1 96.19 113 LEU A O 1
ATOM 911 N N . PRO A 1 114 ? -12.07 10.914 -0.278 1 96 114 PRO A N 1
ATOM 912 C CA . PRO A 1 114 ? -12.719 11.367 -1.507 1 96 114 PRO A CA 1
ATOM 913 C C . PRO A 1 114 ? -13.328 10.227 -2.312 1 96 114 PRO A C 1
ATOM 915 O O . PRO A 1 114 ? -12.742 9.141 -2.393 1 96 114 PRO A O 1
ATOM 918 N N . ASP A 1 115 ? -14.359 10.469 -3.043 1 96.31 115 ASP A N 1
ATOM 919 C CA . ASP A 1 115 ? -15.117 9.469 -3.793 1 96.31 115 ASP A CA 1
ATOM 920 C C . ASP A 1 115 ? -14.266 8.859 -4.906 1 96.31 115 ASP A C 1
ATOM 922 O O . ASP A 1 115 ? -14.43 7.691 -5.254 1 96.31 115 ASP A O 1
ATOM 926 N N . LYS A 1 116 ? -13.43 9.625 -5.465 1 96.88 116 LYS A N 1
ATOM 927 C CA . LYS A 1 116 ? -12.609 9.18 -6.59 1 96.88 116 LYS A CA 1
ATOM 928 C C . LYS A 1 116 ? -11.445 8.312 -6.109 1 96.88 116 LYS A C 1
ATOM 930 O O . LYS A 1 116 ? -10.664 7.812 -6.922 1 96.88 116 LYS A O 1
ATOM 935 N N . THR A 1 117 ? -11.312 8.148 -4.77 1 98 117 THR A N 1
ATOM 936 C CA . THR A 1 117 ? -10.227 7.348 -4.219 1 98 117 THR A CA 1
ATOM 937 C C . THR A 1 117 ? -10.266 5.93 -4.773 1 98 117 THR A C 1
ATOM 939 O O . THR A 1 117 ? -11.297 5.266 -4.727 1 98 117 THR A O 1
ATOM 942 N N . THR A 1 118 ? -9.117 5.5 -5.266 1 98.44 118 THR A N 1
ATOM 943 C CA . THR A 1 118 ? -9 4.121 -5.73 1 98.44 118 THR A CA 1
ATOM 944 C C . THR A 1 118 ? -8.781 3.17 -4.555 1 98.44 118 THR A C 1
ATOM 946 O O . THR A 1 118 ? -7.926 3.41 -3.705 1 98.44 118 THR A O 1
ATOM 949 N N . ILE A 1 119 ? -9.633 2.127 -4.492 1 98.38 119 ILE A N 1
ATOM 950 C CA . ILE A 1 119 ? -9.461 1.049 -3.523 1 98.38 119 ILE A CA 1
ATOM 951 C C . ILE A 1 119 ? -8.719 -0.117 -4.172 1 98.38 119 ILE A C 1
ATOM 953 O O . ILE A 1 119 ? -9.188 -0.677 -5.172 1 98.38 119 ILE A O 1
ATOM 957 N N . ASN A 1 120 ? -7.535 -0.442 -3.664 1 98.5 120 ASN A N 1
ATOM 958 C CA . ASN A 1 120 ? -6.734 -1.57 -4.125 1 98.5 120 ASN A CA 1
ATOM 959 C C . ASN A 1 120 ? -6.688 -2.686 -3.086 1 98.5 120 ASN A C 1
ATOM 961 O O . ASN A 1 120 ? -6.336 -2.447 -1.929 1 98.5 120 ASN A O 1
ATOM 965 N N . ILE A 1 121 ? -7.043 -3.846 -3.477 1 97.5 121 ILE A N 1
ATOM 966 C CA . ILE A 1 121 ? -6.992 -5.02 -2.613 1 97.5 121 ILE A CA 1
ATOM 967 C C . ILE A 1 121 ? -6.027 -6.051 -3.197 1 97.5 121 ILE A C 1
ATOM 969 O O . ILE A 1 121 ? -6.152 -6.441 -4.359 1 97.5 121 ILE A O 1
ATOM 973 N N . VAL A 1 122 ? -5.098 -6.418 -2.463 1 97.06 122 VAL A N 1
ATOM 974 C CA . VAL A 1 122 ? -4.215 -7.508 -2.857 1 97.06 122 VAL A CA 1
ATOM 975 C C . VAL A 1 122 ? -4.387 -8.688 -1.903 1 97.06 122 VAL A C 1
ATOM 977 O O . VAL A 1 122 ? -4.258 -8.531 -0.687 1 97.06 122 VAL A O 1
ATOM 980 N N . LEU A 1 123 ? -4.633 -9.797 -2.408 1 95.25 123 LEU A N 1
ATOM 981 C CA . LEU A 1 123 ? -4.703 -11.039 -1.652 1 95.25 123 LEU A CA 1
ATOM 982 C C . LEU A 1 123 ? -3.584 -11.992 -2.061 1 95.25 123 LEU A C 1
ATOM 984 O O . LEU A 1 123 ? -3.564 -12.492 -3.189 1 95.25 123 LEU A O 1
ATOM 988 N N . TYR A 1 124 ? -2.689 -12.203 -1.153 1 94 124 TYR A N 1
ATOM 989 C CA . TYR A 1 124 ? -1.592 -13.141 -1.332 1 94 124 TYR A CA 1
ATOM 990 C C . TYR A 1 124 ? -1.955 -14.516 -0.772 1 94 124 TYR A C 1
ATOM 992 O O . TYR A 1 124 ? -2.32 -14.633 0.4 1 94 124 TYR A O 1
ATOM 1000 N N . THR A 1 125 ? -1.773 -15.469 -1.576 1 91.5 125 THR A N 1
ATOM 1001 C CA . THR A 1 125 ? -2.023 -16.828 -1.121 1 91.5 125 THR A CA 1
ATOM 1002 C C . THR A 1 125 ? -0.758 -17.672 -1.23 1 91.5 125 THR A C 1
ATOM 1004 O O . THR A 1 125 ? -0.216 -17.859 -2.324 1 91.5 125 THR A O 1
ATOM 1007 N N . GLU A 1 126 ? -0.459 -18.234 -0.148 1 90.5 126 GLU A N 1
ATOM 1008 C CA . GLU A 1 126 ? 0.74 -19.078 -0.082 1 90.5 126 GLU A CA 1
ATOM 1009 C C . GLU A 1 126 ? 0.392 -20.547 -0.206 1 90.5 126 GLU A C 1
ATOM 1011 O O . GLU A 1 126 ? -0.562 -21.031 0.414 1 90.5 126 GLU A O 1
ATOM 1016 N N . ASP A 1 127 ? 1.233 -21.219 -1.002 1 85.38 127 ASP A N 1
ATOM 1017 C CA . ASP A 1 127 ? 1.211 -22.672 -1.017 1 85.38 127 ASP A CA 1
ATOM 1018 C C . ASP A 1 127 ? 2.178 -23.25 0.016 1 85.38 127 ASP A C 1
ATOM 1020 O O . ASP A 1 127 ? 3.391 -23.047 -0.083 1 85.38 127 ASP A O 1
ATOM 1024 N N . ASP A 1 128 ? 1.654 -23.953 0.972 1 81.75 128 ASP A N 1
ATOM 1025 C CA . ASP A 1 128 ? 2.447 -24.469 2.086 1 81.75 128 ASP A CA 1
ATOM 1026 C C . ASP A 1 128 ? 3.531 -25.422 1.597 1 81.75 128 ASP A C 1
ATOM 1028 O O . ASP A 1 128 ? 4.566 -25.578 2.248 1 81.75 128 ASP A O 1
ATOM 1032 N N . LYS A 1 129 ? 3.256 -26.078 0.534 1 84 129 LYS A N 1
ATOM 1033 C CA . LYS A 1 129 ? 4.184 -27.094 0.043 1 84 129 LYS A CA 1
ATOM 1034 C C . LYS A 1 129 ? 5.215 -26.484 -0.902 1 84 129 LYS A C 1
ATOM 1036 O O . LYS A 1 129 ? 6.367 -26.922 -0.933 1 84 129 LYS A O 1
ATOM 1041 N N . ASP A 1 130 ? 4.809 -25.531 -1.722 1 86.94 130 ASP A N 1
ATOM 1042 C CA . ASP A 1 130 ? 5.688 -24.938 -2.725 1 86.94 130 ASP A CA 1
ATOM 1043 C C . ASP A 1 130 ? 5.457 -23.438 -2.83 1 86.94 130 ASP A C 1
ATOM 1045 O O . ASP A 1 130 ? 4.441 -22.984 -3.371 1 86.94 130 ASP A O 1
ATOM 1049 N N . LEU A 1 131 ? 6.398 -22.672 -2.404 1 86.94 131 LEU A N 1
ATOM 1050 C CA . LEU A 1 131 ? 6.32 -21.219 -2.396 1 86.94 131 LEU A CA 1
ATOM 1051 C C . LEU A 1 131 ? 6.055 -20.688 -3.799 1 86.94 131 LEU A C 1
ATOM 1053 O O . LEU A 1 131 ? 5.379 -19.656 -3.959 1 86.94 131 LEU A O 1
ATOM 1057 N N . TYR A 1 132 ? 6.559 -21.406 -4.793 1 88.06 132 TYR A N 1
ATOM 1058 C CA . TYR A 1 132 ? 6.461 -20.922 -6.168 1 88.06 132 TYR A CA 1
ATOM 1059 C C . TYR A 1 132 ? 5.059 -21.156 -6.727 1 88.06 132 TYR A C 1
ATOM 1061 O O . TYR A 1 132 ? 4.711 -20.625 -7.785 1 88.06 132 TYR A O 1
ATOM 1069 N N . ASN A 1 133 ? 4.215 -21.812 -5.945 1 87.25 133 ASN A N 1
ATOM 1070 C CA . ASN A 1 133 ? 2.832 -22.031 -6.363 1 87.25 133 ASN A CA 1
ATOM 1071 C C . ASN A 1 133 ? 1.897 -20.969 -5.773 1 87.25 133 ASN A C 1
ATOM 1073 O O . ASN A 1 133 ? 0.713 -20.938 -6.109 1 87.25 133 ASN A O 1
ATOM 1077 N N . GLY A 1 134 ? 2.447 -20.188 -4.871 1 89.44 134 GLY A N 1
ATOM 1078 C CA . GLY A 1 134 ? 1.64 -19.078 -4.363 1 89.44 134 GLY A CA 1
ATOM 1079 C C . GLY A 1 134 ? 1.1 -18.188 -5.457 1 89.44 134 GLY A C 1
ATOM 1080 O O . GLY A 1 134 ? 1.746 -18 -6.488 1 89.44 134 GLY A O 1
ATOM 1081 N N . LYS A 1 135 ? -0.112 -17.641 -5.246 1 90.69 135 LYS A N 1
ATOM 1082 C CA . LYS A 1 135 ? -0.75 -16.781 -6.234 1 90.69 135 LYS A CA 1
ATOM 1083 C C . LYS A 1 135 ? -1.261 -15.492 -5.586 1 90.69 135 LYS A C 1
ATOM 1085 O O . LYS A 1 135 ? -1.447 -15.438 -4.367 1 90.69 135 LYS A O 1
ATOM 1090 N N . THR A 1 136 ? -1.497 -14.602 -6.48 1 94.19 136 THR A N 1
ATOM 1091 C CA . THR A 1 136 ? -1.973 -13.297 -6.031 1 94.19 136 THR A CA 1
ATOM 1092 C C . THR A 1 136 ? -3.232 -12.891 -6.789 1 94.19 136 THR A C 1
ATOM 1094 O O . THR A 1 136 ? -3.297 -13.023 -8.016 1 94.19 136 THR A O 1
ATOM 1097 N N . LEU A 1 137 ? -4.234 -12.508 -6.09 1 95.75 137 LEU A N 1
ATOM 1098 C CA . LEU A 1 137 ? -5.414 -11.859 -6.656 1 95.75 137 LEU A CA 1
ATOM 1099 C C . LEU A 1 137 ? -5.422 -10.367 -6.344 1 95.75 137 LEU A C 1
ATOM 1101 O O . LEU A 1 137 ? -5.25 -9.969 -5.188 1 95.75 137 LEU A O 1
ATOM 1105 N N . PHE A 1 138 ? -5.551 -9.57 -7.355 1 97.38 138 PHE A N 1
ATOM 1106 C CA . PHE A 1 138 ? -5.578 -8.125 -7.207 1 97.38 138 PHE A CA 1
ATOM 1107 C C . PHE A 1 138 ? -6.895 -7.547 -7.715 1 97.38 138 PHE A C 1
ATOM 1109 O O . PHE A 1 138 ? -7.359 -7.91 -8.797 1 97.38 138 PHE A O 1
ATOM 1116 N N . LEU A 1 139 ? -7.555 -6.672 -6.957 1 98.12 139 LEU A N 1
ATOM 1117 C CA . LEU A 1 139 ? -8.758 -5.938 -7.34 1 98.12 139 LEU A CA 1
ATOM 1118 C C . LEU A 1 139 ? -8.547 -4.434 -7.199 1 98.12 139 LEU A C 1
ATOM 1120 O O . LEU A 1 139 ? -7.926 -3.979 -6.238 1 98.12 139 LEU A O 1
ATOM 1124 N N . THR A 1 140 ? -9.172 -3.75 -8.133 1 98.56 140 THR A N 1
ATOM 1125 C CA . THR A 1 140 ? -9.156 -2.295 -8.039 1 98.56 140 THR A CA 1
ATOM 1126 C C . THR A 1 140 ? -10.484 -1.704 -8.5 1 98.56 140 THR A C 1
ATOM 1128 O O . THR A 1 140 ? -11.07 -2.174 -9.477 1 98.56 140 THR A O 1
ATOM 1131 N N . PHE A 1 141 ? -10.93 -0.725 -7.777 1 98.62 141 PHE A N 1
ATOM 1132 C CA . PHE A 1 141 ? -12.164 -0.013 -8.102 1 98.62 141 PHE A CA 1
ATOM 1133 C C . PHE A 1 141 ? -12.234 1.313 -7.359 1 98.62 141 PHE A C 1
ATOM 1135 O O . PHE A 1 141 ? -11.562 1.497 -6.34 1 98.62 141 PHE A O 1
ATOM 1142 N N . PRO A 1 142 ? -13.031 2.252 -7.82 1 98.44 142 PRO A N 1
ATOM 1143 C CA . PRO A 1 142 ? -13.18 3.51 -7.086 1 98.44 142 PRO A CA 1
ATOM 1144 C C . PRO A 1 142 ? -14.086 3.373 -5.863 1 98.44 142 PRO A C 1
ATOM 1146 O O . PRO A 1 142 ? -15.031 2.58 -5.875 1 98.44 142 PRO A O 1
ATOM 1149 N N . LEU A 1 143 ? -13.812 4.191 -4.883 1 98.12 143 LEU A N 1
ATOM 1150 C CA . LEU A 1 143 ? -14.617 4.223 -3.668 1 98.12 143 LEU A CA 1
ATOM 1151 C C . LEU A 1 143 ? -16.078 4.496 -3.994 1 98.12 143 LEU A C 1
ATOM 1153 O O . LEU A 1 143 ? -16.984 3.936 -3.365 1 98.12 143 LEU A O 1
ATOM 1157 N N . SER A 1 144 ? -16.344 5.285 -4.961 1 97.75 144 SER A N 1
ATOM 1158 C CA . SER A 1 144 ? -17.703 5.625 -5.359 1 97.75 144 SER A CA 1
ATOM 1159 C C . SER A 1 144 ? -18.484 4.387 -5.785 1 97.75 144 SER A C 1
ATOM 1161 O O . SER A 1 144 ? -19.703 4.332 -5.637 1 97.75 144 SER A O 1
ATOM 1163 N N . ALA A 1 145 ? -17.812 3.416 -6.344 1 97.88 145 ALA A N 1
ATOM 1164 C CA . ALA A 1 145 ? -18.484 2.193 -6.785 1 97.88 145 ALA A CA 1
ATOM 1165 C C . ALA A 1 145 ? -19.109 1.452 -5.609 1 97.88 145 ALA A C 1
ATOM 1167 O O . ALA A 1 145 ? -20.234 0.976 -5.699 1 97.88 145 ALA A O 1
ATOM 1168 N N . ILE A 1 146 ? -18.375 1.349 -4.562 1 96.19 146 ILE A N 1
ATOM 1169 C CA . ILE A 1 146 ? -18.859 0.648 -3.381 1 96.19 146 ILE A CA 1
ATOM 1170 C C . ILE A 1 146 ? -20 1.445 -2.744 1 96.19 146 ILE A C 1
ATOM 1172 O O . ILE A 1 146 ? -20.984 0.871 -2.287 1 96.19 146 ILE A O 1
ATOM 1176 N N . LYS A 1 147 ? -19.859 2.723 -2.672 1 96.44 147 LYS A N 1
ATOM 1177 C CA . LYS A 1 147 ? -20.891 3.574 -2.102 1 96.44 147 LYS A CA 1
ATOM 1178 C C . LYS A 1 147 ? -22.188 3.496 -2.922 1 96.44 147 LYS A C 1
ATOM 1180 O O . LYS A 1 147 ? -23.281 3.422 -2.361 1 96.44 147 LYS A O 1
ATOM 1185 N N . GLU A 1 148 ? -22.031 3.549 -4.207 1 97.25 148 GLU A N 1
ATOM 1186 C CA . GLU A 1 148 ? -23.188 3.393 -5.086 1 97.25 148 GLU A CA 1
ATOM 1187 C C . GLU A 1 148 ? -23.859 2.045 -4.871 1 97.25 148 GLU A C 1
ATOM 1189 O O . GLU A 1 148 ? -25.094 1.967 -4.801 1 97.25 148 GLU A O 1
ATOM 1194 N N . TYR A 1 149 ? -23.109 0.996 -4.77 1 97.62 149 TYR A N 1
ATOM 1195 C CA . TYR A 1 149 ? -23.688 -0.324 -4.516 1 97.62 149 TYR A CA 1
ATOM 1196 C C . TYR A 1 149 ? -24.469 -0.34 -3.209 1 97.62 149 TYR A C 1
ATOM 1198 O O . TYR A 1 149 ? -25.531 -0.95 -3.125 1 97.62 149 TYR A O 1
ATOM 1206 N N . ASN A 1 150 ? -23.875 0.198 -2.195 1 96.25 150 ASN A N 1
ATOM 1207 C CA . ASN A 1 150 ? -24.562 0.235 -0.909 1 96.25 150 ASN A CA 1
ATOM 1208 C C . ASN A 1 150 ? -25.953 0.842 -1.033 1 96.25 150 ASN A C 1
ATOM 1210 O O . ASN A 1 150 ? -26.891 0.407 -0.358 1 96.25 150 ASN A O 1
ATOM 1214 N N . LYS A 1 151 ? -26.094 1.791 -1.898 1 95.69 151 LYS A N 1
ATOM 1215 C CA . LYS A 1 151 ? -27.359 2.488 -2.082 1 95.69 151 LYS A CA 1
ATOM 1216 C C . LYS A 1 151 ? -28.312 1.689 -2.977 1 95.69 151 LYS A C 1
ATOM 1218 O O . LYS A 1 151 ? -29.5 1.583 -2.689 1 95.69 151 LYS A O 1
ATOM 1223 N N . THR A 1 152 ? -27.797 1.145 -4.039 1 97.25 152 THR A N 1
ATOM 1224 C CA . THR A 1 152 ? -28.672 0.601 -5.082 1 97.25 152 THR A CA 1
ATOM 1225 C C . THR A 1 152 ? -28.75 -0.918 -4.973 1 97.25 152 THR A C 1
ATOM 1227 O O . THR A 1 152 ? -29.672 -1.532 -5.512 1 97.25 152 THR A O 1
ATOM 1230 N N . LYS A 1 153 ? -27.797 -1.523 -4.461 1 96.94 153 LYS A N 1
ATOM 1231 C CA . LYS A 1 153 ? -27.641 -2.971 -4.352 1 96.94 153 LYS A CA 1
ATOM 1232 C C . LYS A 1 153 ? -27.562 -3.619 -5.73 1 96.94 153 LYS A C 1
ATOM 1234 O O . LYS A 1 153 ? -27.859 -4.801 -5.887 1 96.94 153 LYS A O 1
ATOM 1239 N N . ASP A 1 154 ? -27.125 -2.811 -6.707 1 97.31 154 ASP A N 1
ATOM 1240 C CA . ASP A 1 154 ? -26.922 -3.324 -8.062 1 97.31 154 ASP A CA 1
ATOM 1241 C C . ASP A 1 154 ? -25.578 -4.039 -8.188 1 97.31 154 ASP A C 1
ATOM 1243 O O . ASP A 1 154 ? -24.562 -3.406 -8.469 1 97.31 154 ASP A O 1
ATOM 1247 N N . LEU A 1 155 ? -25.625 -5.309 -8.102 1 97.25 155 LEU A N 1
ATOM 1248 C CA . LEU A 1 155 ? -24.422 -6.125 -8.07 1 97.25 155 LEU A CA 1
ATOM 1249 C C . LEU A 1 155 ? -23.703 -6.102 -9.422 1 97.25 155 LEU A C 1
ATOM 1251 O O . LEU A 1 155 ? -22.484 -6.035 -9.477 1 97.25 155 LEU A O 1
ATOM 1255 N N . ASN A 1 156 ? -24.453 -6.184 -10.461 1 97.56 156 ASN A N 1
ATOM 1256 C CA . ASN A 1 156 ? -23.859 -6.227 -11.789 1 97.56 156 ASN A CA 1
ATOM 1257 C C . ASN A 1 156 ? -23.156 -4.914 -12.133 1 97.56 156 ASN A C 1
ATOM 1259 O O . ASN A 1 156 ? -22.078 -4.918 -12.734 1 97.56 156 ASN A O 1
ATOM 1263 N N . LYS A 1 157 ? -23.781 -3.867 -11.766 1 97.75 157 LYS A N 1
ATOM 1264 C CA . LYS A 1 157 ? -23.141 -2.57 -11.984 1 97.75 157 LYS A CA 1
ATOM 1265 C C . LYS A 1 157 ? -21.844 -2.457 -11.195 1 97.75 157 LYS A C 1
ATOM 1267 O O . LYS A 1 157 ? -20.844 -1.964 -11.703 1 97.75 157 LYS A O 1
ATOM 1272 N N . PHE A 1 158 ? -21.859 -2.891 -9.953 1 98.06 158 PHE A N 1
ATOM 1273 C CA . PHE A 1 158 ? -20.656 -2.881 -9.133 1 98.06 158 PHE A CA 1
ATOM 1274 C C . PHE A 1 158 ? -19.578 -3.77 -9.734 1 98.06 158 PHE A C 1
ATOM 1276 O O . PHE A 1 158 ? -18.438 -3.33 -9.938 1 98.06 158 PHE A O 1
ATOM 1283 N N . GLY A 1 159 ? -19.953 -4.93 -10.062 1 98.12 159 GLY A N 1
ATOM 1284 C CA . GLY A 1 159 ? -19.016 -5.875 -10.641 1 98.12 159 GLY A CA 1
ATOM 1285 C C . GLY A 1 159 ? -18.328 -5.355 -11.898 1 98.12 159 GLY A C 1
ATOM 1286 O O . GLY A 1 159 ? -17.141 -5.582 -12.109 1 98.12 159 GLY A O 1
ATOM 1287 N N . SER A 1 160 ? -19.047 -4.629 -12.75 1 98 160 SER A N 1
ATOM 1288 C CA . SER A 1 160 ? -18.531 -4.121 -14.016 1 98 160 SER A CA 1
ATOM 1289 C C . SER A 1 160 ? -17.5 -3.016 -13.781 1 98 160 SER A C 1
ATOM 1291 O O . SER A 1 160 ? -16.766 -2.643 -14.695 1 98 160 SER A O 1
ATOM 1293 N N . GLN A 1 161 ? -17.453 -2.525 -12.516 1 98 161 GLN A N 1
ATOM 1294 C CA . GLN A 1 161 ? -16.531 -1.445 -12.203 1 98 161 GLN A CA 1
ATOM 1295 C C . GLN A 1 161 ? -15.266 -1.985 -11.547 1 98 161 GLN A C 1
ATOM 1297 O O . GLN A 1 161 ? -14.328 -1.229 -11.281 1 98 161 GLN A O 1
ATOM 1302 N N . ILE A 1 162 ? -15.203 -3.244 -11.258 1 98.31 162 ILE A N 1
ATOM 1303 C CA . ILE A 1 162 ? -14.039 -3.865 -10.641 1 98.31 162 ILE A CA 1
ATOM 1304 C C . ILE A 1 162 ? -13.117 -4.418 -11.727 1 98.31 162 ILE A C 1
ATOM 1306 O O . ILE A 1 162 ? -13.562 -5.121 -12.633 1 98.31 162 ILE A O 1
ATOM 1310 N N . ILE A 1 163 ? -11.906 -4.078 -11.641 1 98.5 163 ILE A N 1
ATOM 1311 C CA . ILE A 1 163 ? -10.875 -4.723 -12.445 1 98.5 163 ILE A CA 1
ATOM 1312 C C . ILE A 1 163 ? -10.125 -5.75 -11.602 1 98.5 163 ILE A C 1
ATOM 1314 O O . ILE A 1 163 ? -9.664 -5.441 -10.5 1 98.5 163 ILE A O 1
ATOM 1318 N N . VAL A 1 164 ? -10.031 -6.938 -12.125 1 97.88 164 VAL A N 1
ATOM 1319 C CA . VAL A 1 164 ? -9.461 -8.039 -11.352 1 97.88 164 VAL A CA 1
ATOM 1320 C C . VAL A 1 164 ? -8.297 -8.656 -12.125 1 97.88 164 VAL A C 1
ATOM 1322 O O . VAL A 1 164 ? -8.398 -8.883 -13.336 1 97.88 164 VAL A O 1
ATOM 1325 N N . PHE A 1 165 ? -7.219 -8.93 -11.414 1 97.31 165 PHE A N 1
ATOM 1326 C CA . PHE A 1 165 ? -6.082 -9.648 -11.969 1 97.31 165 PHE A CA 1
ATOM 1327 C C . PHE A 1 165 ? -5.77 -10.891 -11.133 1 97.31 165 PHE A C 1
ATOM 1329 O O . PHE A 1 165 ? -5.652 -10.805 -9.914 1 97.31 165 PHE A O 1
ATOM 1336 N N . LEU A 1 166 ? -5.648 -11.953 -11.766 1 95.25 166 LEU A N 1
ATOM 1337 C CA . LEU A 1 166 ? -4.926 -13.102 -11.227 1 95.25 166 LEU A CA 1
ATOM 1338 C C . LEU A 1 166 ? -3.484 -13.117 -11.727 1 95.25 166 LEU A C 1
ATOM 1340 O O . LEU A 1 166 ? -3.24 -13.305 -12.922 1 95.25 166 LEU A O 1
ATOM 1344 N N . GLU A 1 167 ? -2.617 -12.844 -10.766 1 92.38 167 GLU A N 1
ATOM 1345 C CA . GLU A 1 167 ? -1.249 -12.539 -11.164 1 92.38 167 GLU A CA 1
ATOM 1346 C C . GLU A 1 167 ? -1.212 -11.375 -12.156 1 92.38 167 G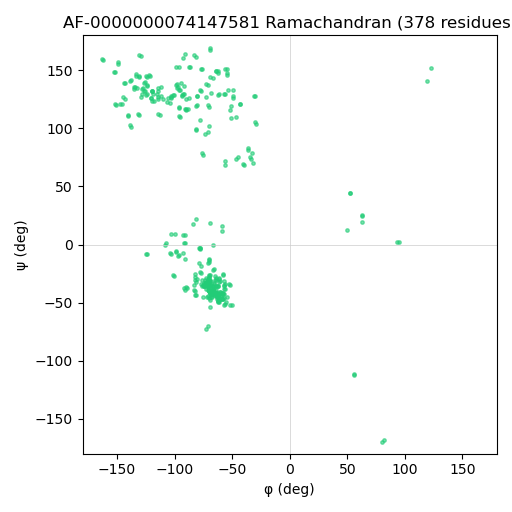LU A C 1
ATOM 1348 O O . GLU A 1 167 ? -1.582 -10.25 -11.805 1 92.38 167 GLU A O 1
ATOM 1353 N N . THR A 1 168 ? -0.855 -11.633 -13.414 1 93 168 THR A N 1
ATOM 1354 C CA . THR A 1 168 ? -0.81 -10.539 -14.375 1 93 168 THR A CA 1
ATOM 1355 C C . THR A 1 168 ? -1.96 -10.648 -15.375 1 93 168 THR A C 1
ATOM 1357 O O . THR A 1 168 ? -2.125 -9.781 -16.234 1 93 168 THR A O 1
ATOM 1360 N N . GLU A 1 169 ? -2.762 -11.664 -15.211 1 95.44 169 GLU A N 1
ATOM 1361 C CA . GLU A 1 169 ? -3.873 -11.844 -16.141 1 95.44 169 GLU A CA 1
ATOM 1362 C C . GLU A 1 169 ? -5.109 -11.078 -15.68 1 95.44 169 GLU A C 1
ATOM 1364 O O . GLU A 1 169 ? -5.617 -11.305 -14.578 1 95.44 169 GLU A O 1
ATOM 1369 N N . LYS A 1 170 ? -5.559 -10.32 -16.562 1 97.31 170 LYS A N 1
ATOM 1370 C CA . LYS A 1 170 ? -6.816 -9.625 -16.281 1 97.31 170 LYS A CA 1
ATOM 1371 C C . LYS A 1 170 ? -8.008 -10.562 -16.469 1 97.31 170 LYS A C 1
ATOM 1373 O O . LYS A 1 170 ? -8.125 -11.227 -17.5 1 97.31 170 LYS A O 1
ATOM 1378 N N . LEU A 1 171 ? -8.891 -10.57 -15.555 1 97.38 171 LEU A N 1
ATOM 1379 C CA . LEU A 1 171 ? -10.078 -11.414 -15.641 1 97.38 171 LEU A CA 1
ATOM 1380 C C . LEU A 1 171 ? -11.195 -10.711 -16.391 1 97.38 171 LEU A C 1
ATOM 1382 O O . LEU A 1 171 ? -11.266 -9.477 -16.391 1 97.38 171 LEU A O 1
ATOM 1386 N N . GLU A 1 172 ? -12.023 -11.531 -16.984 1 97.94 172 GLU A N 1
ATOM 1387 C CA . GLU A 1 172 ? -13.203 -11.016 -17.688 1 97.94 172 GLU A CA 1
ATOM 1388 C C . GLU A 1 172 ? -14.445 -11.102 -16.797 1 97.94 172 GLU A C 1
ATOM 1390 O O . GLU A 1 172 ? -14.656 -12.109 -16.125 1 97.94 172 GLU A O 1
ATOM 1395 N N . TYR A 1 173 ? -15.164 -10.016 -16.828 1 97.94 173 TYR A N 1
ATOM 1396 C CA . TYR A 1 173 ? -16.422 -10.008 -16.078 1 97.94 173 TYR A CA 1
ATOM 1397 C C . TYR A 1 173 ? -17.609 -10.172 -17.016 1 97.94 173 TYR A C 1
ATOM 1399 O O . TYR A 1 173 ? -17.75 -9.43 -17.984 1 97.94 173 TYR A O 1
ATOM 1407 N N . LYS A 1 174 ? -18.469 -11.133 -16.719 1 96.56 174 LYS A N 1
ATOM 1408 C CA . LYS A 1 174 ? -19.719 -11.344 -17.438 1 96.56 174 LYS A CA 1
ATOM 1409 C C . LYS A 1 174 ? -20.812 -11.883 -16.5 1 96.56 174 LYS A C 1
ATOM 1411 O O . LYS A 1 174 ? -20.625 -12.93 -15.875 1 96.56 174 LYS A O 1
ATOM 1416 N N . ASN A 1 175 ? -21.953 -11.156 -16.359 1 94.31 175 ASN A N 1
ATOM 1417 C CA . ASN A 1 175 ? -23.156 -11.594 -15.656 1 94.31 175 ASN A CA 1
ATOM 1418 C C . ASN A 1 175 ? -22.828 -12.078 -14.242 1 94.31 175 ASN A C 1
ATOM 1420 O O . ASN A 1 175 ? -23.219 -13.18 -13.852 1 94.31 175 ASN A O 1
ATOM 1424 N N . GLY A 1 176 ? -22.016 -11.367 -13.555 1 96.19 176 GLY A N 1
ATOM 1425 C CA . GLY A 1 176 ? -21.797 -11.656 -12.148 1 96.19 176 GLY A CA 1
ATOM 1426 C C . GLY A 1 176 ? -20.594 -12.547 -11.906 1 96.19 176 GLY A C 1
ATOM 1427 O O . GLY A 1 176 ? -20.266 -12.859 -10.758 1 96.19 176 GLY A O 1
ATOM 1428 N N . VAL A 1 177 ? -19.859 -12.922 -13.016 1 96.88 177 VAL A N 1
ATOM 1429 C CA . VAL A 1 177 ? -18.797 -13.906 -12.867 1 96.88 177 VAL A CA 1
ATOM 1430 C C . VAL A 1 177 ? -17.484 -13.352 -13.43 1 96.88 177 VAL A C 1
ATOM 1432 O O . VAL A 1 177 ? -17.484 -12.766 -14.516 1 96.88 177 VAL A O 1
ATOM 1435 N N . PHE A 1 178 ? -16.453 -13.5 -12.641 1 97.19 178 PHE A N 1
ATOM 1436 C CA . PHE A 1 178 ? -15.102 -13.258 -13.141 1 97.19 178 PHE A CA 1
ATOM 1437 C C . PHE A 1 178 ? -14.438 -14.562 -13.578 1 97.19 178 PHE A C 1
ATOM 1439 O O . PHE A 1 178 ? -14.438 -15.547 -12.828 1 97.19 178 PHE A O 1
ATOM 1446 N N . THR A 1 179 ? -13.812 -14.555 -14.797 1 96.25 179 THR A N 1
ATOM 1447 C CA . THR A 1 179 ? -13.195 -15.773 -15.312 1 96.25 179 THR A CA 1
ATOM 1448 C C . THR A 1 179 ? -11.797 -15.477 -15.852 1 96.25 179 THR A C 1
ATOM 1450 O O . THR A 1 179 ? -11.547 -14.398 -16.391 1 96.25 179 THR A O 1
ATOM 1453 N N . ALA A 1 180 ? -10.984 -16.422 -15.688 1 93.06 180 ALA A N 1
ATOM 1454 C CA . ALA A 1 180 ? -9.641 -16.359 -16.25 1 93.06 180 ALA A CA 1
ATOM 1455 C C . ALA A 1 180 ? -9.562 -17.141 -17.562 1 93.06 180 ALA A C 1
ATOM 1457 O O . ALA A 1 180 ? -10.305 -18.094 -17.766 1 93.06 180 ALA A O 1
ATOM 1458 N N . LYS A 1 181 ? -8.625 -16.688 -18.391 1 92.56 181 LYS A N 1
ATOM 1459 C CA . LYS A 1 181 ? -8.398 -17.422 -19.641 1 92.56 181 LYS A CA 1
ATOM 1460 C C . LYS A 1 181 ? -7.316 -18.484 -19.469 1 92.56 181 LYS A C 1
ATOM 1462 O O . LYS A 1 181 ? -7.441 -19.594 -19.984 1 92.56 181 LYS A O 1
ATOM 1467 N N . ASN A 1 182 ? -6.332 -18.156 -18.719 1 88 182 ASN A N 1
ATOM 1468 C CA . ASN A 1 182 ? -5.145 -19 -18.641 1 88 182 ASN A CA 1
ATOM 1469 C C . ASN A 1 182 ? -5.102 -19.797 -17.344 1 88 182 ASN A C 1
ATOM 1471 O O . ASN A 1 182 ? -4.215 -20.625 -17.141 1 88 182 ASN A O 1
ATOM 1475 N N . TYR A 1 183 ? -6.012 -19.516 -16.469 1 82.5 183 TYR A N 1
ATOM 1476 C CA . TYR A 1 183 ? -6.102 -20.234 -15.203 1 82.5 183 TYR A CA 1
ATOM 1477 C C . TYR A 1 183 ? -7.465 -20.891 -15.039 1 82.5 183 TYR A C 1
ATOM 1479 O O . TYR A 1 183 ? -8.469 -20.391 -15.555 1 82.5 183 TYR A O 1
ATOM 1487 N N . ASP A 1 184 ? -7.434 -22 -14.422 1 85.75 184 ASP A N 1
ATOM 1488 C CA . ASP A 1 184 ? -8.695 -22.609 -14.008 1 85.75 184 ASP A CA 1
ATOM 1489 C C . ASP A 1 184 ? -9.266 -21.891 -12.781 1 85.75 184 ASP A C 1
ATOM 1491 O O . ASP A 1 184 ? -9.094 -22.359 -11.656 1 85.75 184 ASP A O 1
ATOM 1495 N N . PHE A 1 185 ? -9.867 -20.734 -13.109 1 88.5 185 PHE A N 1
ATOM 1496 C CA . PHE A 1 185 ? -10.344 -19.875 -12.031 1 88.5 185 PHE A CA 1
ATOM 1497 C C . PHE A 1 185 ? -11.641 -19.172 -12.422 1 88.5 185 PHE A C 1
ATOM 1499 O O . PHE A 1 185 ? -11.719 -18.562 -13.484 1 88.5 185 PHE A O 1
ATOM 1506 N N . GLU A 1 186 ? -12.57 -19.359 -11.555 1 92.62 186 GLU A N 1
ATOM 1507 C CA . GLU A 1 186 ? -13.844 -18.672 -11.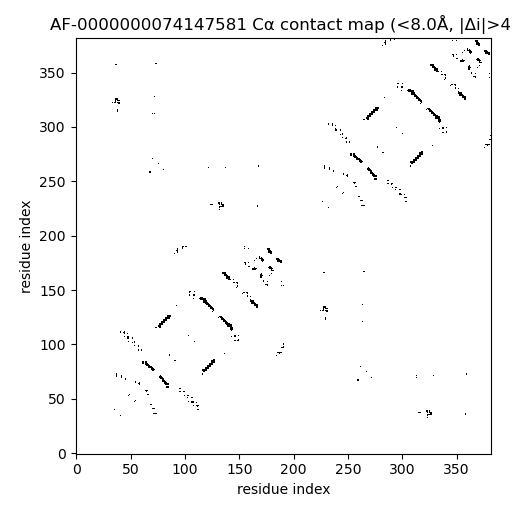648 1 92.62 186 GLU A CA 1
ATOM 1508 C C . GLU A 1 186 ? -14.289 -18.125 -10.297 1 92.62 186 GLU A C 1
ATOM 1510 O O . GLU A 1 186 ? -14.172 -18.812 -9.281 1 92.62 186 GLU A O 1
ATOM 1515 N N . TRP A 1 187 ? -14.758 -16.906 -10.312 1 94.38 187 TRP A N 1
ATOM 1516 C CA . TRP A 1 187 ? -15.234 -16.266 -9.094 1 94.38 187 TRP A CA 1
ATOM 1517 C C . TRP A 1 187 ? -16.609 -15.633 -9.312 1 94.38 187 TRP A C 1
ATOM 1519 O O . TRP A 1 187 ? -16.734 -14.648 -10.039 1 94.38 187 TRP A O 1
ATOM 1529 N N . ILE A 1 188 ? -17.562 -16.234 -8.672 1 96.06 188 ILE A N 1
ATOM 1530 C CA . ILE A 1 188 ? -18.906 -15.648 -8.664 1 96.06 188 ILE A CA 1
ATOM 1531 C C . ILE A 1 188 ? -18.984 -14.539 -7.617 1 96.06 188 ILE A C 1
ATOM 1533 O O . ILE A 1 188 ? -18.781 -14.789 -6.426 1 96.06 188 ILE A O 1
ATOM 1537 N N . LEU A 1 189 ? -19.266 -13.367 -8.008 1 96.44 189 LEU A N 1
ATOM 1538 C CA . LEU A 1 189 ? -19.391 -12.227 -7.102 1 96.44 189 LEU A CA 1
ATOM 1539 C C . LEU A 1 189 ? -20.641 -12.344 -6.254 1 96.44 189 LEU A C 1
ATOM 1541 O O . LEU A 1 189 ? -21.75 -12.375 -6.789 1 96.44 189 LEU A O 1
ATOM 1545 N N . LYS A 1 190 ? -20.406 -12.391 -4.938 1 93 190 LYS A N 1
ATOM 1546 C CA . LYS A 1 190 ? -21.5 -12.508 -3.982 1 93 190 LYS A CA 1
ATOM 1547 C C . LYS A 1 190 ? -21.266 -11.602 -2.773 1 93 190 LYS A C 1
ATOM 1549 O O . LYS A 1 190 ? -20.438 -11.898 -1.915 1 93 190 LYS A O 1
ATOM 1554 N N . ILE A 1 191 ? -21.969 -10.461 -2.727 1 90.81 191 ILE A N 1
ATOM 1555 C CA . ILE A 1 191 ? -21.828 -9.523 -1.617 1 90.81 191 ILE A CA 1
ATOM 1556 C C . ILE A 1 191 ? -23.141 -9.453 -0.833 1 90.81 191 ILE A C 1
ATOM 1558 O O . ILE A 1 191 ? -24.219 -9.469 -1.42 1 90.81 191 ILE A O 1
ATOM 1562 N N . MET B 1 1 ? 62.625 -54.156 -30.734 1 43.41 1 MET B N 1
ATOM 1563 C CA . MET B 1 1 ? 62.25 -52.75 -30.453 1 43.41 1 MET B CA 1
ATOM 1564 C C . MET B 1 1 ? 60.781 -52.5 -30.812 1 43.41 1 MET B C 1
ATOM 1566 O O . MET B 1 1 ? 60.219 -51.469 -30.438 1 43.41 1 MET B O 1
ATOM 1570 N N . ARG B 1 2 ? 60.219 -53.438 -31.656 1 55.5 2 ARG B N 1
ATOM 1571 C CA . ARG B 1 2 ? 58.906 -53.25 -32.188 1 55.5 2 ARG B CA 1
ATOM 1572 C C . ARG B 1 2 ? 57.844 -53.562 -31.156 1 55.5 2 ARG B C 1
ATOM 1574 O O . ARG B 1 2 ? 56.781 -52.906 -31.094 1 55.5 2 ARG B O 1
ATOM 1581 N N . LYS B 1 3 ? 58.156 -54.594 -30.25 1 64 3 LYS B N 1
ATOM 1582 C CA . LYS B 1 3 ? 57.125 -55.031 -29.328 1 64 3 LYS B CA 1
ATOM 1583 C C . LYS B 1 3 ? 56.812 -53.969 -28.281 1 64 3 LYS B C 1
ATOM 1585 O O . LYS B 1 3 ? 55.688 -53.812 -27.859 1 64 3 LYS B O 1
ATOM 1590 N N . ASN B 1 4 ? 57.844 -53.125 -28.031 1 62.12 4 ASN B N 1
ATOM 1591 C CA . ASN B 1 4 ? 57.688 -52.125 -27 1 62.12 4 ASN B CA 1
ATOM 1592 C C . ASN B 1 4 ? 56.844 -50.969 -27.5 1 62.12 4 ASN B C 1
ATOM 1594 O O . ASN B 1 4 ? 56.125 -50.312 -26.719 1 62.12 4 ASN B O 1
ATOM 1598 N N . TYR B 1 5 ? 56.75 -50.906 -28.844 1 62.44 5 TYR B N 1
ATOM 1599 C CA . TYR B 1 5 ? 56 -49.781 -29.391 1 62.44 5 TYR B CA 1
ATOM 1600 C C . TYR B 1 5 ? 54.5 -50.031 -29.328 1 62.44 5 TYR B C 1
ATOM 1602 O O . TYR B 1 5 ? 53.719 -49.125 -29.109 1 62.44 5 TYR B O 1
ATOM 1610 N N . ILE B 1 6 ? 54.188 -51.375 -29.406 1 63.91 6 ILE B N 1
ATOM 1611 C CA . ILE B 1 6 ? 52.781 -51.719 -29.422 1 63.91 6 ILE B CA 1
ATOM 1612 C C . ILE B 1 6 ? 52.188 -51.531 -28.031 1 63.91 6 ILE B C 1
ATOM 1614 O O . ILE B 1 6 ? 51.062 -51 -27.891 1 63.91 6 ILE B O 1
ATOM 1618 N N . PHE B 1 7 ? 53 -51.781 -27 1 63.78 7 PHE B N 1
ATOM 1619 C CA . PHE B 1 7 ? 52.531 -51.625 -25.625 1 63.78 7 PHE B CA 1
ATOM 1620 C C . PHE B 1 7 ? 52.375 -50.156 -25.266 1 63.78 7 PHE B C 1
ATOM 1622 O O . PHE B 1 7 ? 51.375 -49.781 -24.625 1 63.78 7 PHE B O 1
ATOM 1629 N N . ILE B 1 8 ? 53.219 -49.344 -25.781 1 65.38 8 ILE B N 1
ATOM 1630 C CA . ILE B 1 8 ? 53.188 -47.906 -25.5 1 65.38 8 ILE B CA 1
ATOM 1631 C C . ILE B 1 8 ? 52 -47.281 -26.219 1 65.38 8 ILE B C 1
ATOM 1633 O O . ILE B 1 8 ? 51.281 -46.438 -25.641 1 65.38 8 ILE B O 1
ATOM 1637 N N . PHE B 1 9 ? 51.656 -47.812 -27.375 1 63.62 9 PHE B N 1
ATOM 1638 C CA . PHE B 1 9 ? 50.531 -47.25 -28.125 1 63.62 9 PHE B CA 1
ATOM 1639 C C . PHE B 1 9 ? 49.188 -47.625 -27.5 1 63.62 9 PHE B C 1
ATOM 16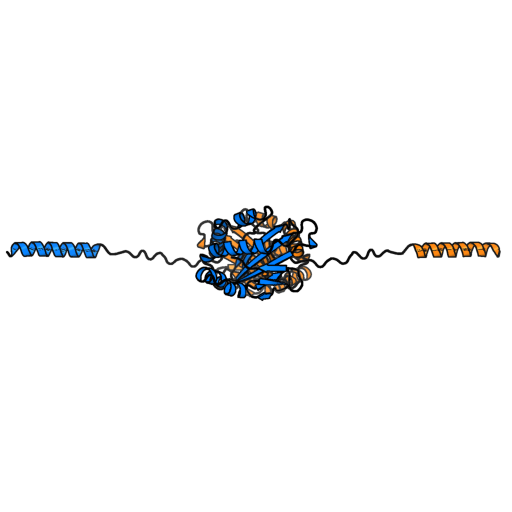41 O O . PHE B 1 9 ? 48.281 -46.781 -27.422 1 63.62 9 PHE B O 1
ATOM 1648 N N . THR B 1 10 ? 49.156 -48.875 -26.953 1 65.12 10 THR B N 1
ATOM 1649 C CA . THR B 1 10 ? 47.938 -49.281 -26.266 1 65.12 10 THR B CA 1
ATOM 1650 C C . THR B 1 10 ? 47.75 -48.531 -24.953 1 65.12 10 THR B C 1
ATOM 1652 O O . THR B 1 10 ? 46.625 -48.156 -24.609 1 65.12 10 THR B O 1
ATOM 1655 N N . LEU B 1 11 ? 48.812 -48.125 -24.328 1 64.88 11 LEU B N 1
ATOM 1656 C CA . LEU B 1 11 ? 48.75 -47.375 -23.094 1 64.88 11 LEU B CA 1
ATOM 1657 C C . LEU B 1 11 ? 48.344 -45.938 -23.359 1 64.88 11 LEU B C 1
ATOM 1659 O O . LEU B 1 11 ? 47.531 -45.344 -22.609 1 64.88 11 LEU B O 1
ATOM 1663 N N . ILE B 1 12 ? 48.781 -45.406 -24.469 1 62.56 12 ILE B N 1
ATOM 1664 C CA . ILE B 1 12 ? 48.438 -44.062 -24.828 1 62.56 12 ILE B CA 1
ATOM 1665 C C . ILE B 1 12 ? 46.969 -44 -25.266 1 62.56 12 ILE B C 1
ATOM 1667 O O . ILE B 1 12 ? 46.25 -43.062 -24.875 1 62.56 12 ILE B O 1
ATOM 1671 N N . LEU B 1 13 ? 46.531 -45.062 -26 1 60.88 13 LEU B N 1
ATOM 1672 C CA . LEU B 1 13 ? 45.125 -45.125 -26.391 1 60.88 13 LEU B CA 1
ATOM 1673 C C . LEU B 1 13 ? 44.219 -45.281 -25.172 1 60.88 13 LEU B C 1
ATOM 1675 O O . LEU B 1 13 ? 43.156 -44.688 -25.094 1 60.88 13 LEU B O 1
ATOM 1679 N N . PHE B 1 14 ? 44.75 -46.094 -24.203 1 61.62 14 PHE B N 1
ATOM 1680 C CA . PHE B 1 14 ? 44 -46.25 -22.969 1 61.62 14 PHE B CA 1
ATOM 1681 C C . PHE B 1 14 ? 43.969 -44.969 -22.156 1 61.62 14 PHE B C 1
ATOM 1683 O O . PHE B 1 14 ? 42.938 -44.594 -21.594 1 61.62 14 PHE B O 1
ATOM 1690 N N . LEU B 1 15 ? 45.062 -44.25 -22.125 1 61.31 15 LEU B N 1
ATOM 1691 C CA . LEU B 1 15 ? 45.125 -42.969 -21.422 1 61.31 15 LEU B CA 1
ATOM 1692 C C . LEU B 1 15 ? 44.25 -41.938 -22.094 1 61.31 15 LEU B C 1
ATOM 1694 O O . LEU B 1 15 ? 43.594 -41.125 -21.422 1 61.31 15 LEU B O 1
ATOM 1698 N N . SER B 1 16 ? 44.219 -42 -23.438 1 60.22 16 SER B N 1
ATOM 1699 C CA . SER B 1 16 ? 43.375 -41.062 -24.156 1 60.22 16 SER B CA 1
ATOM 1700 C C . SER B 1 16 ? 41.906 -41.344 -23.938 1 60.22 16 SER B C 1
ATOM 1702 O O . SER B 1 16 ? 41.094 -40.406 -23.875 1 60.22 16 SER B O 1
ATOM 1704 N N . THR B 1 17 ? 41.562 -42.688 -23.828 1 56.41 17 THR B N 1
ATOM 1705 C CA . THR B 1 17 ? 40.156 -43 -23.562 1 56.41 17 THR B CA 1
ATOM 1706 C C . THR B 1 17 ? 39.75 -42.594 -22.141 1 56.41 17 THR B C 1
ATOM 1708 O O . THR B 1 17 ? 38.625 -42.219 -21.891 1 56.41 17 THR B O 1
ATOM 1711 N N . ILE B 1 18 ? 40.688 -42.625 -21.156 1 54.88 18 ILE B N 1
ATOM 1712 C CA . ILE B 1 18 ? 40.375 -42.219 -19.797 1 54.88 18 ILE B CA 1
ATOM 1713 C C . ILE B 1 18 ? 40.156 -40.719 -19.719 1 54.88 18 ILE B C 1
ATOM 1715 O O . ILE B 1 18 ? 39.25 -40.25 -19 1 54.88 18 ILE B O 1
ATOM 1719 N N . ILE B 1 19 ? 40.875 -39.969 -20.562 1 52.47 19 ILE B N 1
ATOM 1720 C CA . ILE B 1 19 ? 40.719 -38.531 -20.516 1 52.47 19 ILE B CA 1
ATOM 1721 C C . ILE B 1 19 ? 39.375 -38.125 -21.109 1 52.47 19 ILE B C 1
ATOM 1723 O O . ILE B 1 19 ? 38.75 -37.188 -20.641 1 52.47 19 ILE B O 1
ATOM 1727 N N . PHE B 1 20 ? 38.906 -38.906 -22.172 1 53.75 20 PHE B N 1
ATOM 1728 C CA . PHE B 1 20 ? 37.656 -38.5 -22.797 1 53.75 20 PHE B CA 1
ATOM 1729 C C . PHE B 1 20 ? 36.469 -38.812 -21.875 1 53.75 20 PHE B C 1
ATOM 1731 O O . PHE B 1 20 ? 35.375 -38.312 -22.078 1 53.75 20 PHE B O 1
ATOM 1738 N N . ALA B 1 21 ? 36.625 -39.875 -21.016 1 51.44 21 ALA B N 1
ATOM 1739 C CA . ALA B 1 21 ? 35.469 -40.188 -20.172 1 51.44 21 ALA B CA 1
ATOM 1740 C C . ALA B 1 21 ? 35.25 -39.125 -19.125 1 51.44 21 ALA B C 1
ATOM 1742 O O . ALA B 1 21 ? 34.188 -39.125 -18.453 1 51.44 21 ALA B O 1
ATOM 1743 N N . GLN B 1 22 ? 36.344 -38.469 -18.766 1 47.44 22 GLN B N 1
ATOM 1744 C CA . GLN B 1 22 ? 36.125 -37.75 -17.516 1 47.44 22 GLN B CA 1
ATOM 1745 C C . GLN B 1 22 ? 35.156 -36.594 -17.719 1 47.44 22 GLN B C 1
ATOM 1747 O O . GLN B 1 22 ? 34.344 -36.281 -16.828 1 47.44 22 GLN B O 1
ATOM 1752 N N . THR B 1 23 ? 35.5 -35.719 -18.734 1 44.34 23 THR B N 1
ATOM 1753 C CA . THR B 1 23 ? 34.906 -34.406 -18.469 1 44.34 23 THR B CA 1
ATOM 1754 C C . THR B 1 23 ? 33.438 -34.344 -18.906 1 44.34 23 THR B C 1
ATOM 1756 O O . THR B 1 23 ? 33.125 -33.75 -19.922 1 44.34 23 THR B O 1
ATOM 1759 N N . GLN B 1 24 ? 32.75 -35.531 -19.031 1 42.06 24 GLN B N 1
ATOM 1760 C CA . GLN B 1 24 ? 31.375 -35.125 -19.172 1 42.06 24 GLN B CA 1
ATOM 1761 C C . GLN B 1 24 ? 30.922 -34.25 -18 1 42.06 24 GLN B C 1
ATOM 1763 O O . GLN B 1 24 ? 30.688 -34.75 -16.891 1 42.06 24 GLN B O 1
ATOM 1768 N N . THR B 1 25 ? 31.375 -33 -17.891 1 43.62 25 THR B N 1
ATOM 1769 C CA . THR B 1 25 ? 30.688 -32.062 -16.984 1 43.62 25 THR B CA 1
ATOM 1770 C C . THR B 1 25 ? 29.188 -32.156 -17.156 1 43.62 25 THR B C 1
ATOM 1772 O O . THR B 1 25 ? 28.641 -31.844 -18.219 1 43.62 25 THR B O 1
ATOM 1775 N N . THR B 1 26 ? 28.547 -33.156 -16.672 1 44.06 26 THR B N 1
ATOM 1776 C CA . THR B 1 26 ? 27.109 -32.969 -16.562 1 44.06 26 THR B CA 1
ATOM 1777 C C . THR B 1 26 ? 26.781 -31.516 -16.219 1 44.06 26 THR B C 1
ATOM 1779 O O . THR B 1 26 ? 27.047 -31.062 -15.109 1 44.06 26 THR B O 1
ATOM 1782 N N . THR B 1 27 ? 26.875 -30.625 -17.156 1 44.5 27 THR B N 1
ATOM 1783 C CA . THR B 1 27 ? 26.234 -29.344 -16.875 1 44.5 27 THR B CA 1
ATOM 1784 C C . THR B 1 27 ? 24.906 -29.531 -16.156 1 44.5 27 THR B C 1
ATOM 1786 O O . THR B 1 27 ? 23.969 -30.078 -16.719 1 44.5 27 THR B O 1
ATOM 1789 N N . LYS B 1 28 ? 24.969 -29.984 -14.906 1 46.38 28 LYS B N 1
ATOM 1790 C CA . LYS B 1 28 ? 23.703 -29.844 -14.195 1 46.38 28 LYS B CA 1
ATOM 1791 C C . LYS B 1 28 ? 22.938 -28.609 -14.68 1 46.38 28 LYS B C 1
ATOM 1793 O O . LYS B 1 28 ? 23.312 -27.484 -14.383 1 46.38 28 LYS B O 1
ATOM 1798 N N . THR B 1 29 ? 22.391 -28.578 -15.891 1 47.25 29 THR B N 1
ATOM 1799 C CA . THR B 1 29 ? 21.453 -27.5 -16.172 1 47.25 29 THR B CA 1
ATOM 1800 C C . THR B 1 29 ? 20.625 -27.172 -14.93 1 47.25 29 THR B C 1
ATOM 1802 O O . THR B 1 29 ? 19.891 -28.031 -14.422 1 47.25 29 THR B O 1
ATOM 1805 N N . GLN B 1 30 ? 21.156 -26.422 -14.047 1 52.44 30 GLN B N 1
ATOM 1806 C CA . GLN B 1 30 ? 20.234 -25.953 -13.023 1 52.44 30 GLN B CA 1
ATOM 1807 C C . GLN B 1 30 ? 18.812 -25.828 -13.57 1 52.44 30 GLN B C 1
ATOM 1809 O O . GLN B 1 30 ? 18.609 -25.328 -14.68 1 52.44 30 GLN B O 1
ATOM 1814 N N . PRO B 1 31 ? 17.969 -26.734 -13.258 1 55.66 31 PRO B N 1
ATOM 1815 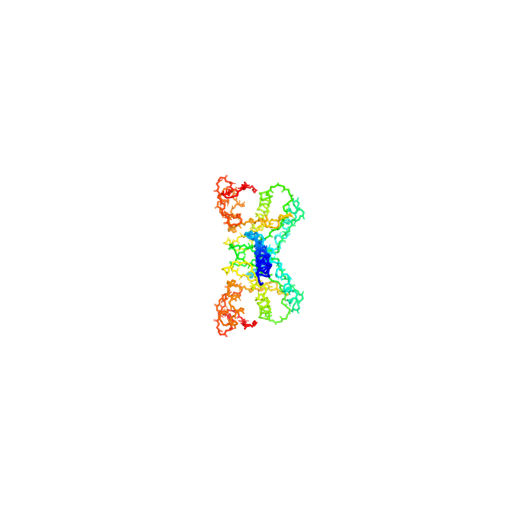C CA . PRO B 1 31 ? 16.609 -26.516 -13.766 1 55.66 31 PRO B CA 1
ATOM 1816 C C . PRO B 1 31 ? 16.266 -25.031 -13.906 1 55.66 31 PRO B C 1
ATOM 1818 O O . PRO B 1 31 ? 16.75 -24.219 -13.125 1 55.66 31 PRO B O 1
ATOM 1821 N N . PRO B 1 32 ? 15.781 -24.656 -15.125 1 56.84 32 PRO B N 1
ATOM 1822 C CA . PRO B 1 32 ? 15.406 -23.25 -15.297 1 56.84 32 PRO B CA 1
ATOM 1823 C C . PRO B 1 32 ? 14.625 -22.688 -14.109 1 56.84 32 PRO B C 1
ATOM 1825 O O . PRO B 1 32 ? 13.773 -23.391 -13.547 1 56.84 32 PRO B O 1
ATOM 1828 N N . LYS B 1 33 ? 15.148 -21.688 -13.539 1 62.69 33 LYS B N 1
ATOM 1829 C CA . LYS B 1 33 ? 14.445 -20.984 -12.461 1 62.69 33 LYS B CA 1
ATOM 1830 C C . LYS B 1 33 ? 12.992 -20.703 -12.836 1 62.69 33 LYS B C 1
ATOM 1832 O O . LYS B 1 33 ? 12.719 -20.156 -13.906 1 62.69 33 LYS B O 1
ATOM 1837 N N . LYS B 1 34 ? 12.109 -21.359 -12.219 1 77.38 34 LYS B N 1
ATOM 1838 C CA . LYS B 1 34 ? 10.695 -21.062 -12.445 1 77.38 34 LYS B CA 1
ATOM 1839 C C . LYS B 1 34 ? 10.438 -19.562 -12.336 1 77.38 34 LYS B C 1
ATOM 1841 O O . LYS B 1 34 ? 11.016 -18.891 -11.484 1 77.38 34 LYS B O 1
ATOM 1846 N N . PRO B 1 35 ? 9.789 -19.078 -13.422 1 82.75 35 PRO B N 1
ATOM 1847 C CA . PRO B 1 35 ? 9.453 -17.656 -13.289 1 82.75 35 PRO B CA 1
ATOM 1848 C C . PRO B 1 35 ? 8.766 -17.344 -11.961 1 82.75 35 PRO B C 1
ATOM 1850 O O . PRO B 1 35 ? 7.918 -18.109 -11.5 1 82.75 35 PRO B O 1
ATOM 1853 N N . ALA B 1 36 ? 9.219 -16.359 -11.375 1 89.38 36 ALA B N 1
ATOM 1854 C CA . ALA B 1 36 ? 8.688 -15.992 -10.062 1 89.38 36 ALA B CA 1
ATOM 1855 C C . ALA B 1 36 ? 7.285 -15.406 -10.188 1 89.38 36 ALA B C 1
ATOM 1857 O O . ALA B 1 36 ? 7.051 -14.508 -10.992 1 89.38 36 ALA B O 1
ATOM 1858 N N . THR B 1 37 ? 6.336 -15.922 -9.469 1 92.69 37 THR B N 1
ATOM 1859 C CA . THR B 1 37 ? 5.008 -15.336 -9.336 1 92.69 37 THR B CA 1
ATOM 1860 C C . THR B 1 37 ? 5.066 -14.031 -8.547 1 92.69 37 THR B C 1
ATOM 1862 O O . THR B 1 37 ? 6.086 -13.719 -7.93 1 92.69 37 THR B O 1
ATOM 1865 N N . ILE B 1 38 ? 3.992 -13.273 -8.57 1 95.44 38 ILE B N 1
ATOM 1866 C CA . ILE B 1 38 ? 3.908 -12.031 -7.816 1 95.44 38 ILE B CA 1
ATOM 1867 C C . ILE B 1 38 ? 4.027 -12.328 -6.32 1 95.44 38 ILE B C 1
ATOM 1869 O O . ILE B 1 38 ? 4.715 -11.609 -5.59 1 95.44 38 ILE B O 1
ATOM 1873 N N . PHE B 1 39 ? 3.506 -13.398 -5.91 1 94.12 39 PHE B N 1
ATOM 1874 C CA . PHE B 1 39 ? 3.617 -13.812 -4.516 1 94.12 39 PHE B CA 1
ATOM 1875 C C . PHE B 1 39 ? 5.074 -14.039 -4.133 1 94.12 39 PHE B C 1
ATOM 1877 O O . PHE B 1 39 ? 5.547 -13.516 -3.123 1 94.12 39 PHE B O 1
ATOM 1884 N N . VAL B 1 40 ? 5.734 -14.75 -4.922 1 94.75 40 VAL B N 1
ATOM 1885 C CA . VAL B 1 40 ? 7.125 -15.086 -4.645 1 94.75 40 VAL B CA 1
ATOM 1886 C C . VAL B 1 40 ? 7.969 -13.812 -4.617 1 94.75 40 VAL B C 1
ATOM 1888 O O . VAL B 1 40 ? 8.781 -13.617 -3.709 1 94.75 40 VAL B O 1
ATOM 1891 N N . LEU B 1 41 ? 7.738 -12.938 -5.621 1 95.62 41 LEU B N 1
ATOM 1892 C CA . LEU B 1 41 ? 8.461 -11.68 -5.664 1 95.62 41 LEU B CA 1
ATOM 1893 C C . LEU B 1 41 ? 8.203 -10.859 -4.402 1 95.62 41 LEU B C 1
ATOM 1895 O O . LEU B 1 41 ? 9.125 -10.273 -3.834 1 95.62 41 LEU B O 1
ATOM 1899 N N . HIS B 1 42 ? 7.008 -10.828 -3.965 1 94.69 42 HIS B N 1
ATOM 1900 C CA . HIS B 1 42 ? 6.66 -10.125 -2.734 1 94.69 42 HIS B CA 1
ATOM 1901 C C . HIS B 1 42 ? 7.367 -10.742 -1.531 1 94.69 42 HIS B C 1
ATOM 1903 O O . HIS B 1 42 ? 8 -10.031 -0.748 1 94.69 42 HIS B O 1
ATOM 1909 N N . ALA B 1 43 ? 7.336 -12.07 -1.414 1 93.12 43 ALA B N 1
ATOM 1910 C CA . ALA B 1 43 ? 7.938 -12.766 -0.28 1 93.12 43 ALA B CA 1
ATOM 1911 C C . ALA B 1 43 ? 9.445 -12.531 -0.231 1 93.12 43 ALA B C 1
ATOM 1913 O O . ALA B 1 43 ? 10 -12.258 0.834 1 93.12 43 ALA B O 1
ATOM 1914 N N . LEU B 1 44 ? 10 -12.594 -1.34 1 92.31 44 LEU B N 1
ATOM 1915 C CA . LEU B 1 44 ? 11.445 -12.398 -1.41 1 92.31 44 LEU B CA 1
ATOM 1916 C C . LEU B 1 44 ? 11.82 -10.961 -1.076 1 92.31 44 LEU B C 1
ATOM 1918 O O . LEU B 1 44 ? 12.773 -10.719 -0.331 1 92.31 44 LEU B O 1
ATOM 1922 N N . THR B 1 45 ? 11.109 -10.062 -1.623 1 91.25 45 THR B N 1
ATOM 1923 C CA . THR B 1 45 ? 11.359 -8.656 -1.337 1 91.25 45 THR B CA 1
ATOM 1924 C C . THR B 1 45 ? 11.148 -8.359 0.145 1 91.25 45 THR B C 1
ATOM 1926 O O . THR B 1 45 ? 11.977 -7.691 0.773 1 91.25 45 THR B O 1
ATOM 1929 N N . PHE B 1 46 ? 10.102 -8.805 0.674 1 91.19 46 PHE B N 1
ATOM 1930 C CA . PHE B 1 46 ? 9.836 -8.625 2.096 1 91.19 46 PHE B CA 1
ATOM 1931 C C . PHE B 1 46 ? 10.961 -9.211 2.938 1 91.19 46 PHE B C 1
ATOM 1933 O O . PHE B 1 46 ? 11.414 -8.586 3.898 1 91.19 46 PHE B O 1
ATOM 1940 N N . SER B 1 47 ? 11.391 -10.336 2.557 1 90.38 47 SER B N 1
ATOM 1941 C CA . SER B 1 47 ? 12.492 -10.977 3.27 1 90.38 47 SER B CA 1
ATOM 1942 C C . SER B 1 47 ? 13.75 -10.109 3.221 1 90.38 47 SER B C 1
ATOM 1944 O O . SER B 1 47 ? 14.43 -9.938 4.234 1 90.38 47 SER B O 1
ATOM 1946 N N . ASN B 1 48 ? 14 -9.547 2.117 1 89.75 48 ASN B N 1
ATOM 1947 C CA . ASN B 1 48 ? 15.156 -8.672 1.965 1 89.75 48 ASN B CA 1
ATOM 1948 C C . ASN B 1 48 ? 15.031 -7.426 2.834 1 89.75 48 ASN B C 1
ATOM 1950 O O . ASN B 1 48 ? 16 -7.016 3.477 1 89.75 48 ASN B O 1
ATOM 1954 N N . LEU B 1 49 ? 13.898 -6.867 2.85 1 89.56 49 LEU B N 1
ATOM 1955 C CA . LEU B 1 49 ? 13.656 -5.656 3.625 1 89.56 49 LEU B CA 1
ATOM 1956 C C . LEU B 1 49 ? 13.75 -5.938 5.121 1 89.56 49 LEU B C 1
ATOM 1958 O O . LEU B 1 49 ? 14.289 -5.129 5.875 1 89.56 49 LEU B O 1
ATOM 1962 N N . SER B 1 50 ? 13.242 -7.035 5.52 1 87.31 50 SER B N 1
ATOM 1963 C CA . SER B 1 50 ? 13.242 -7.41 6.926 1 87.31 50 SER B CA 1
ATOM 1964 C C . SER B 1 50 ? 14.648 -7.746 7.41 1 87.31 50 SER B C 1
ATOM 1966 O O . SER B 1 50 ? 15.008 -7.449 8.555 1 87.31 50 SER B O 1
ATOM 1968 N N . LYS B 1 51 ? 15.352 -8.227 6.535 1 85.88 51 LYS B N 1
ATOM 1969 C CA . LYS B 1 51 ? 16.719 -8.594 6.883 1 85.88 51 LYS B CA 1
ATOM 1970 C C . LYS B 1 51 ? 17.656 -7.383 6.848 1 85.88 51 LYS B C 1
ATOM 1972 O O . LYS B 1 51 ? 18.703 -7.387 7.48 1 85.88 51 LYS B O 1
ATOM 1977 N N . GLY B 1 52 ? 17.375 -6.309 6.074 1 83.25 52 GLY B N 1
ATOM 1978 C CA . GLY B 1 52 ? 18.203 -5.121 5.883 1 83.25 52 GLY B CA 1
ATOM 1979 C C . GLY B 1 52 ? 18.281 -4.246 7.117 1 83.25 52 GLY B C 1
ATOM 1980 O O . GLY B 1 52 ? 18.875 -3.172 7.086 1 83.25 52 GLY B O 1
ATOM 1981 N N . ASN B 1 53 ? 18.016 -4.586 8.227 1 82.12 53 ASN B N 1
ATOM 1982 C CA . ASN B 1 53 ? 18.062 -3.83 9.477 1 82.12 53 ASN B CA 1
ATOM 1983 C C . ASN B 1 53 ? 17.344 -2.492 9.352 1 82.12 53 ASN B C 1
ATOM 1985 O O . ASN B 1 53 ? 17.641 -1.548 10.086 1 82.12 53 ASN B O 1
ATOM 1989 N N . LEU B 1 54 ? 16.578 -2.254 8.297 1 87.19 54 LEU B N 1
ATOM 1990 C CA . LEU B 1 54 ? 15.898 -0.992 8.016 1 87.19 54 LEU B CA 1
ATOM 1991 C C . LEU B 1 54 ? 15.086 -0.538 9.227 1 87.19 54 LEU B C 1
ATOM 1993 O O . LEU B 1 54 ? 15.266 0.583 9.711 1 87.19 54 LEU B O 1
ATOM 1997 N N . GLU B 1 55 ? 14.281 -1.438 9.695 1 85.44 55 GLU B N 1
ATOM 1998 C CA . GLU B 1 55 ? 13.43 -1.09 10.836 1 85.44 55 GLU B CA 1
ATOM 1999 C C . GLU B 1 55 ? 14.266 -0.761 12.07 1 85.44 55 GLU B C 1
ATOM 2001 O O . GLU B 1 55 ? 14 0.231 12.75 1 85.44 55 GLU B O 1
ATOM 2006 N N . LYS B 1 56 ? 15.242 -1.547 12.258 1 86.25 56 LYS B N 1
ATOM 2007 C CA . LYS B 1 56 ? 16.109 -1.312 13.406 1 86.25 56 LYS B CA 1
ATOM 2008 C C . LYS B 1 56 ? 16.812 0.038 13.297 1 86.25 56 LYS B C 1
ATOM 2010 O O . LYS B 1 56 ? 16.891 0.788 14.273 1 86.25 56 LYS B O 1
ATOM 2015 N N . ASP B 1 57 ? 17.266 0.352 12.219 1 85.75 57 ASP B N 1
ATOM 2016 C CA . ASP B 1 57 ? 17.969 1.605 11.977 1 85.75 57 ASP B CA 1
ATOM 2017 C C . ASP B 1 57 ? 17.047 2.805 12.188 1 85.75 57 ASP B C 1
ATOM 2019 O O . ASP B 1 57 ? 17.469 3.838 12.711 1 85.75 57 ASP B O 1
ATOM 2023 N N . LEU B 1 58 ? 15.867 2.678 11.859 1 85.38 58 LEU B N 1
ATOM 2024 C CA . LEU B 1 58 ? 14.922 3.785 11.969 1 85.38 58 LEU B CA 1
ATOM 2025 C C . LEU B 1 58 ? 14.398 3.91 13.398 1 85.38 58 LEU B C 1
ATOM 2027 O O . LEU B 1 58 ? 14.148 5.02 13.875 1 85.38 58 LEU B O 1
ATOM 2031 N N . LYS B 1 59 ? 14.297 2.816 14.023 1 85.25 59 LYS B N 1
ATOM 2032 C CA . LYS B 1 59 ? 13.859 2.818 15.422 1 85.25 59 LYS B CA 1
ATOM 2033 C C . LYS B 1 59 ? 14.859 3.553 16.312 1 85.25 59 LYS B C 1
ATOM 2035 O O . LYS B 1 59 ? 14.477 4.16 17.312 1 85.25 59 LYS B O 1
ATOM 2040 N N . SER B 1 60 ? 16.031 3.482 15.906 1 84 60 SER B N 1
ATOM 2041 C CA . SER B 1 60 ? 17.078 4.184 16.656 1 84 60 SER B CA 1
ATOM 2042 C C . SER B 1 60 ? 16.875 5.695 16.578 1 84 60 SER B C 1
ATOM 2044 O O . SER B 1 60 ? 17.422 6.434 17.406 1 84 60 SER B O 1
ATOM 2046 N N . LEU B 1 61 ? 16.172 6.148 15.609 1 79 61 LEU B N 1
ATOM 2047 C CA . LEU B 1 61 ? 15.875 7.566 15.484 1 79 61 LEU B CA 1
ATOM 2048 C C . LEU B 1 61 ? 14.68 7.949 16.344 1 79 61 LEU B C 1
ATOM 2050 O O . LEU B 1 61 ? 14.656 9.031 16.938 1 79 61 LEU B O 1
ATOM 2054 N N . ASP B 1 62 ? 13.766 7.059 16.328 1 79.5 62 ASP B N 1
ATOM 2055 C CA . ASP B 1 62 ? 12.523 7.285 17.047 1 79.5 62 ASP B CA 1
ATOM 2056 C C . ASP B 1 62 ? 11.898 5.961 17.484 1 79.5 62 ASP B C 1
ATOM 2058 O O . ASP B 1 62 ? 11.477 5.156 16.656 1 79.5 62 ASP B O 1
ATOM 2062 N N . ASP B 1 63 ? 11.742 5.867 18.781 1 81.38 63 ASP B N 1
ATOM 2063 C CA . ASP B 1 63 ? 11.289 4.609 19.359 1 81.38 63 ASP B CA 1
ATOM 2064 C C . ASP B 1 63 ? 9.82 4.352 19.031 1 81.38 63 ASP B C 1
ATOM 2066 O O . ASP B 1 63 ? 9.336 3.225 19.172 1 81.38 63 ASP B O 1
ATOM 2070 N N . THR B 1 64 ? 9.172 5.355 18.625 1 82.81 64 THR B N 1
ATOM 2071 C CA . THR B 1 64 ? 7.766 5.188 18.266 1 82.81 64 THR B CA 1
ATOM 2072 C C . THR B 1 64 ? 7.617 4.844 16.797 1 82.81 64 THR B C 1
ATOM 2074 O O . THR B 1 64 ? 6.5 4.762 16.281 1 82.81 64 THR B O 1
ATOM 2077 N N . PHE B 1 65 ? 8.711 4.605 16.234 1 86.56 65 PHE B N 1
ATOM 2078 C CA . PHE B 1 65 ? 8.719 4.289 14.812 1 86.56 65 PHE B CA 1
ATOM 2079 C C . PHE B 1 65 ? 8.172 2.891 14.562 1 86.56 65 PHE B C 1
ATOM 2081 O O . PHE B 1 65 ? 8.484 1.955 15.305 1 86.56 65 PHE B O 1
ATOM 2088 N N . LYS B 1 66 ? 7.316 2.77 13.461 1 88.44 66 LYS B N 1
ATOM 2089 C CA . LYS B 1 66 ? 6.793 1.486 13.008 1 88.44 66 LYS B CA 1
ATOM 2090 C C . LYS B 1 66 ? 6.805 1.401 11.484 1 88.44 66 LYS B C 1
ATOM 2092 O O . LYS B 1 66 ? 6.508 2.383 10.797 1 88.44 66 LYS B O 1
ATOM 2097 N N . MET B 1 67 ? 7.148 0.215 11.016 1 90.19 67 MET B N 1
ATOM 2098 C CA . MET B 1 67 ? 7.039 -0.089 9.586 1 90.19 67 MET B CA 1
ATOM 2099 C C . MET B 1 67 ? 5.941 -1.115 9.336 1 90.19 67 MET B C 1
ATOM 2101 O O . MET B 1 67 ? 5.844 -2.115 10.047 1 90.19 67 MET B O 1
ATOM 2105 N N . SER B 1 68 ? 5.164 -0.838 8.344 1 90.25 68 SER B N 1
ATOM 2106 C CA . SER B 1 68 ? 4.148 -1.806 7.941 1 90.25 68 SER B CA 1
ATOM 2107 C C . SER B 1 68 ? 4.73 -2.873 7.023 1 90.25 68 SER B C 1
ATOM 2109 O O . SER B 1 68 ? 5.801 -2.68 6.438 1 90.25 68 SER B O 1
ATOM 2111 N N . ILE B 1 69 ? 3.945 -3.979 6.91 1 89.44 69 ILE B N 1
ATOM 2112 C CA . ILE B 1 69 ? 4.316 -4.988 5.926 1 89.44 69 ILE B CA 1
ATOM 2113 C C . ILE B 1 69 ? 4.273 -4.387 4.523 1 89.44 69 ILE B C 1
ATOM 2115 O O . ILE B 1 69 ? 3.275 -3.777 4.133 1 89.44 69 ILE B O 1
ATOM 2119 N N . PRO B 1 70 ? 5.328 -4.559 3.83 1 93.31 70 PRO B N 1
ATOM 2120 C CA . PRO B 1 70 ? 5.336 -4.027 2.465 1 93.31 70 PRO B CA 1
ATOM 2121 C C . PRO B 1 70 ? 4.273 -4.672 1.575 1 93.31 70 PRO B C 1
ATOM 2123 O O . PRO B 1 70 ? 3.926 -5.84 1.772 1 93.31 70 PRO B O 1
ATOM 2126 N N . ILE B 1 71 ? 3.801 -3.883 0.637 1 94.94 71 ILE B N 1
ATOM 2127 C CA . ILE B 1 71 ? 2.832 -4.363 -0.341 1 94.94 71 ILE B CA 1
ATOM 2128 C C . ILE B 1 71 ? 3.406 -4.223 -1.749 1 94.94 71 ILE B C 1
ATOM 2130 O O . ILE B 1 71 ? 3.893 -3.152 -2.123 1 94.94 71 ILE B O 1
ATOM 2134 N N . TYR B 1 72 ? 3.25 -5.383 -2.506 1 96.19 72 TYR B N 1
ATOM 2135 C CA . TYR B 1 72 ? 3.701 -5.289 -3.889 1 96.19 72 TYR B CA 1
ATOM 2136 C C . TYR B 1 72 ? 2.688 -5.918 -4.836 1 96.19 72 TYR B C 1
ATOM 2138 O O . TYR B 1 72 ? 2.217 -7.035 -4.602 1 96.19 72 TYR B O 1
ATOM 2146 N N . HIS B 1 73 ? 2.434 -5.258 -5.793 1 97.12 73 HIS B N 1
ATOM 2147 C CA . HIS B 1 73 ? 1.828 -5.727 -7.035 1 97.12 73 HIS B CA 1
ATOM 2148 C C . HIS B 1 73 ? 2.256 -4.863 -8.219 1 97.12 73 HIS B C 1
ATOM 2150 O O . HIS B 1 73 ? 2.438 -3.65 -8.07 1 97.12 73 HIS B O 1
ATOM 2156 N N . PRO B 1 74 ? 2.361 -5.406 -9.375 1 96.25 74 PRO B N 1
ATOM 2157 C CA . PRO B 1 74 ? 2.799 -4.609 -10.523 1 96.25 74 PRO B CA 1
ATOM 2158 C C . PRO B 1 74 ? 1.893 -3.41 -10.789 1 96.25 74 PRO B C 1
ATOM 2160 O O . PRO B 1 74 ? 2.352 -2.391 -11.312 1 96.25 74 PRO B O 1
ATOM 2163 N N . ALA B 1 75 ? 0.607 -3.439 -10.391 1 95.69 75 ALA B N 1
ATOM 2164 C CA . ALA B 1 75 ? -0.355 -2.377 -10.664 1 95.69 75 ALA B CA 1
ATOM 2165 C C . ALA B 1 75 ? -0.143 -1.186 -9.734 1 95.69 75 ALA B C 1
ATOM 2167 O O . ALA B 1 75 ? -0.51 -0.056 -10.07 1 95.69 75 ALA B O 1
ATOM 2168 N N . ILE B 1 76 ? 0.428 -1.394 -8.594 1 96.56 76 ILE B N 1
ATOM 2169 C CA . ILE B 1 76 ? 0.516 -0.308 -7.625 1 96.56 76 ILE B CA 1
ATOM 2170 C C . ILE B 1 76 ? 1.975 -0.082 -7.234 1 96.56 76 ILE B C 1
ATOM 2172 O O . ILE B 1 76 ? 2.295 0.886 -6.539 1 96.56 76 ILE B O 1
ATOM 2176 N N . GLY B 1 77 ? 2.867 -0.994 -7.695 1 97.5 77 GLY B N 1
ATOM 2177 C CA . GLY B 1 77 ? 4.266 -0.926 -7.309 1 97.5 77 GLY B CA 1
ATOM 2178 C C . GLY B 1 77 ? 4.531 -1.499 -5.93 1 97.5 77 GLY B C 1
ATOM 2179 O O . GLY B 1 77 ? 3.732 -2.279 -5.41 1 97.5 77 GLY B O 1
ATOM 2180 N N . LEU B 1 78 ? 5.762 -1.252 -5.461 1 97.69 78 LEU B N 1
ATOM 2181 C CA . LEU B 1 78 ? 6.137 -1.585 -4.09 1 97.69 78 LEU B CA 1
ATOM 2182 C C . LEU B 1 78 ? 5.824 -0.43 -3.146 1 97.69 78 LEU B C 1
ATOM 2184 O O . LEU B 1 78 ? 6.395 0.656 -3.277 1 97.69 78 LEU B O 1
ATOM 2188 N N . ASN B 1 79 ? 4.938 -0.694 -2.227 1 97.62 79 ASN B N 1
ATOM 2189 C CA . ASN B 1 79 ? 4.512 0.325 -1.274 1 97.62 79 ASN B CA 1
ATOM 2190 C C . ASN B 1 79 ? 5.086 0.068 0.116 1 97.62 79 ASN B C 1
ATOM 2192 O O . ASN B 1 79 ? 4.887 -1.006 0.686 1 97.62 79 ASN B O 1
ATOM 2196 N N . LEU B 1 80 ? 5.793 1.032 0.611 1 96.44 80 LEU B N 1
ATOM 2197 C CA . LEU B 1 80 ? 6.348 1.025 1.961 1 96.44 80 LEU B CA 1
ATOM 2198 C C . LEU B 1 80 ? 5.715 2.123 2.812 1 96.44 80 LEU B C 1
ATOM 2200 O O . LEU B 1 80 ? 5.617 3.271 2.379 1 96.44 80 LEU B O 1
ATOM 2204 N N . SER B 1 81 ? 5.301 1.804 3.949 1 95.69 81 SER B N 1
ATOM 2205 C CA . SER B 1 81 ? 4.699 2.797 4.836 1 95.69 81 SER B CA 1
ATOM 2206 C C . SER B 1 81 ? 5.379 2.797 6.203 1 95.69 81 SER B C 1
ATOM 2208 O O . SER B 1 81 ? 5.664 1.736 6.762 1 95.69 81 SER B O 1
ATOM 2210 N N . PHE B 1 82 ? 5.57 3.93 6.688 1 93.5 82 PHE B N 1
ATOM 2211 C CA . PHE B 1 82 ? 6.238 4.188 7.957 1 93.5 82 PHE B CA 1
ATOM 2212 C C . PHE B 1 82 ? 5.414 5.133 8.82 1 93.5 82 PHE B C 1
ATOM 2214 O O . PHE B 1 82 ? 4.797 6.07 8.312 1 93.5 82 PHE B O 1
ATOM 2221 N N . TYR B 1 83 ? 5.465 4.879 10.141 1 91.81 83 TYR B N 1
ATOM 2222 C CA . TYR B 1 83 ? 4.754 5.699 11.117 1 91.81 83 TYR B CA 1
ATOM 2223 C C . TYR B 1 83 ? 5.699 6.172 12.219 1 91.81 83 TYR B C 1
ATOM 2225 O O . TYR B 1 83 ? 6.531 5.402 12.703 1 91.81 83 TYR B O 1
ATOM 2233 N N . THR B 1 84 ? 5.566 7.438 12.516 1 89.56 84 THR B N 1
ATOM 2234 C CA . THR B 1 84 ? 6.324 7.926 13.664 1 89.56 84 THR B CA 1
ATOM 2235 C C . THR B 1 84 ? 5.578 9.062 14.352 1 89.56 84 THR B C 1
ATOM 2237 O O . THR B 1 84 ? 4.801 9.781 13.719 1 89.56 84 THR B O 1
ATOM 2240 N N . LYS B 1 85 ? 5.848 9.242 15.602 1 85.81 85 LYS B N 1
ATOM 2241 C CA . LYS B 1 85 ? 5.312 10.359 16.375 1 85.81 85 LYS B CA 1
ATOM 2242 C C . LYS B 1 85 ? 6.27 11.547 16.344 1 85.81 85 LYS B C 1
ATOM 2244 O O . LYS B 1 85 ? 7.488 11.367 16.406 1 85.81 85 LYS B O 1
ATOM 2249 N N . LEU B 1 86 ? 5.633 12.672 16.156 1 73.38 86 LEU B N 1
ATOM 2250 C CA . LEU B 1 86 ? 6.434 13.891 16.203 1 73.38 86 LEU B CA 1
ATOM 2251 C C . LEU B 1 86 ? 6.879 14.188 17.641 1 73.38 86 LEU B C 1
ATOM 2253 O O . LEU B 1 86 ? 6.047 14.281 18.547 1 73.38 86 LEU B O 1
ATOM 2257 N N . GLN B 1 87 ? 8.078 13.812 18.062 1 60.94 87 GLN B N 1
ATOM 2258 C CA . GLN B 1 87 ? 8.5 14.125 19.422 1 60.94 87 GLN B CA 1
ATOM 2259 C C . GLN B 1 87 ? 8.812 15.617 19.562 1 60.94 87 GLN B C 1
ATOM 2261 O O . GLN B 1 87 ? 8.445 16.234 20.578 1 60.94 87 GLN B O 1
ATOM 2266 N N . GLN B 1 88 ? 9.961 16.016 18.953 1 55.97 88 GLN B N 1
ATOM 2267 C CA . GLN B 1 88 ? 10.422 17.391 19.203 1 55.97 88 GLN B CA 1
ATOM 2268 C C . GLN B 1 88 ? 9.891 18.344 18.141 1 55.97 88 GLN B C 1
ATOM 2270 O O . GLN B 1 88 ? 9.422 17.906 17.078 1 55.97 88 GLN B O 1
ATOM 2275 N N . LYS B 1 89 ? 9.953 19.594 18.594 1 56.56 89 LYS B N 1
ATOM 2276 C CA . LYS B 1 89 ? 9.664 20.719 17.703 1 56.56 89 LYS B CA 1
ATOM 2277 C C . LYS B 1 89 ? 10.477 20.609 16.406 1 56.56 89 LYS B C 1
ATOM 2279 O O . LYS B 1 89 ? 11.68 20.328 16.453 1 56.56 89 LYS B O 1
ATOM 2284 N N . GLY B 1 90 ? 9.883 20.516 15.312 1 55.97 90 GLY B N 1
ATOM 2285 C CA . GLY B 1 90 ? 10.484 20.5 13.984 1 55.97 90 GLY B CA 1
ATOM 2286 C C . GLY B 1 90 ? 10.188 19.219 13.227 1 55.97 90 GLY B C 1
ATOM 2287 O O . GLY B 1 90 ? 9.758 18.219 13.812 1 55.97 90 GLY B O 1
ATOM 2288 N N . LEU B 1 91 ? 9.938 19.219 12.047 1 57.41 91 LEU B N 1
ATOM 2289 C CA . LEU B 1 91 ? 9.539 18.078 11.219 1 57.41 91 LEU B CA 1
ATOM 2290 C C . LEU B 1 91 ? 10.703 17.109 11.023 1 57.41 91 LEU B C 1
ATOM 2292 O O . LEU B 1 91 ? 11.711 17.469 10.414 1 57.41 91 LEU B O 1
ATOM 2296 N N . PRO B 1 92 ? 10.719 15.891 11.828 1 61.53 92 PRO B N 1
ATOM 2297 C CA . PRO B 1 92 ? 11.82 14.93 11.703 1 61.53 92 PRO B CA 1
ATOM 2298 C C . PRO B 1 92 ? 11.961 14.383 10.289 1 61.53 92 PRO B C 1
ATOM 2300 O O . PRO B 1 92 ? 12.852 13.562 10.031 1 61.53 92 PRO B O 1
ATOM 2303 N N . TYR B 1 93 ? 11.375 14.984 9.328 1 78.75 93 TYR B N 1
ATOM 2304 C CA . TYR B 1 93 ? 11.219 14.383 8.008 1 78.75 93 TYR B CA 1
ATOM 2305 C C . TYR B 1 93 ? 12.57 14.258 7.312 1 78.75 93 TYR B C 1
ATOM 2307 O O . TYR B 1 93 ? 12.938 13.18 6.844 1 78.75 93 TYR B O 1
ATOM 2315 N N . PRO B 1 94 ? 13.344 15.258 7.48 1 81.31 94 PRO B N 1
ATOM 2316 C CA . PRO B 1 94 ? 14.523 15.195 6.613 1 81.31 94 PRO B CA 1
ATOM 2317 C C . PRO B 1 94 ? 15.508 14.109 7.035 1 81.31 94 PRO B C 1
ATOM 2319 O O . PRO B 1 94 ? 15.969 13.328 6.195 1 81.31 94 PRO B O 1
ATOM 2322 N N . SER B 1 95 ? 15.758 14.016 8.273 1 83.94 95 SER B N 1
ATOM 2323 C CA . SER B 1 95 ? 16.703 12.992 8.727 1 83.94 95 SER B CA 1
ATOM 2324 C C . SER B 1 95 ? 16.141 11.586 8.523 1 83.94 95 SER B C 1
ATOM 2326 O O . SER B 1 95 ? 16.844 10.688 8.086 1 83.94 95 SER B O 1
ATOM 2328 N N . MET B 1 96 ? 14.922 11.398 8.758 1 87.94 96 MET B N 1
ATOM 2329 C CA . MET B 1 96 ? 14.297 10.078 8.664 1 87.94 96 MET B CA 1
ATOM 2330 C C . MET B 1 96 ? 14.25 9.602 7.219 1 87.94 96 MET B C 1
ATOM 2332 O O . MET B 1 96 ? 14.617 8.469 6.922 1 87.94 96 MET B O 1
ATOM 2336 N N . ILE B 1 97 ? 13.93 10.492 6.367 1 92 97 ILE B N 1
ATOM 2337 C CA . ILE B 1 97 ? 13.805 10.102 4.965 1 92 97 ILE B CA 1
ATOM 2338 C C . ILE B 1 97 ? 15.18 9.797 4.391 1 92 97 ILE B C 1
ATOM 2340 O O . ILE B 1 97 ? 15.336 8.852 3.607 1 92 97 ILE B O 1
ATOM 2344 N N . ASN B 1 98 ? 16.141 10.578 4.762 1 93.44 98 ASN B N 1
ATOM 2345 C CA . ASN B 1 98 ? 17.5 10.273 4.336 1 93.44 98 ASN B CA 1
ATOM 2346 C C . ASN B 1 98 ? 17.953 8.891 4.805 1 93.44 98 ASN B C 1
ATOM 2348 O O . ASN B 1 98 ? 18.547 8.133 4.039 1 93.44 98 ASN B O 1
ATOM 2352 N N . ARG B 1 99 ? 17.672 8.516 5.969 1 91.56 99 ARG B N 1
ATOM 2353 C CA . ARG B 1 99 ? 18.031 7.211 6.512 1 91.56 99 ARG B CA 1
ATOM 2354 C C . ARG B 1 99 ? 17.281 6.086 5.816 1 91.56 99 ARG B C 1
ATOM 2356 O O . ARG B 1 99 ? 17.844 5.031 5.527 1 91.56 99 ARG B O 1
ATOM 2363 N N . ILE B 1 100 ? 16 6.336 5.594 1 93.5 100 ILE B N 1
ATOM 2364 C CA . ILE B 1 100 ? 15.195 5.359 4.867 1 93.5 100 ILE B CA 1
ATOM 2365 C C . ILE B 1 100 ? 15.828 5.09 3.498 1 93.5 100 ILE B C 1
ATOM 2367 O O . ILE B 1 100 ? 16.109 3.943 3.152 1 93.5 100 ILE B O 1
ATOM 2371 N N . LEU B 1 101 ? 16.109 6.133 2.74 1 95.56 101 LEU B N 1
ATOM 2372 C CA . LEU B 1 101 ? 16.625 6 1.382 1 95.56 101 LEU B CA 1
ATOM 2373 C C . LEU B 1 101 ? 18.016 5.352 1.389 1 95.56 101 LEU B C 1
ATOM 2375 O O . LEU B 1 101 ? 18.297 4.477 0.567 1 95.56 101 LEU B O 1
ATOM 2379 N N . LYS B 1 102 ? 18.781 5.738 2.277 1 93.44 102 LYS B N 1
ATOM 2380 C CA . LYS B 1 102 ? 20.125 5.164 2.393 1 93.44 102 LYS B CA 1
ATOM 2381 C C . LYS B 1 102 ? 20.062 3.648 2.564 1 93.44 102 LYS B C 1
ATOM 2383 O O . LYS B 1 102 ? 20.797 2.91 1.905 1 93.44 102 LYS B O 1
ATOM 2388 N N . ASN B 1 103 ? 19.203 3.199 3.43 1 92.56 103 ASN B N 1
ATOM 2389 C CA . ASN B 1 103 ? 19.062 1.769 3.674 1 92.56 103 ASN B CA 1
ATOM 2390 C C . ASN B 1 103 ? 18.453 1.054 2.467 1 92.56 103 ASN B C 1
ATOM 2392 O O . ASN B 1 103 ? 18.844 -0.07 2.146 1 92.56 103 ASN B O 1
ATOM 2396 N N . LEU B 1 104 ? 17.578 1.696 1.799 1 95.06 104 LEU B N 1
ATOM 2397 C CA . LEU B 1 104 ? 16.875 1.069 0.687 1 95.06 104 LEU B CA 1
ATOM 2398 C C . LEU B 1 104 ? 17.812 0.856 -0.499 1 95.06 104 LEU B C 1
ATOM 2400 O O . LEU B 1 104 ? 17.609 -0.07 -1.289 1 95.06 104 LEU B O 1
ATOM 2404 N N . VAL B 1 105 ? 18.812 1.677 -0.642 1 93.81 105 VAL B N 1
ATOM 2405 C CA . VAL B 1 105 ? 19.75 1.55 -1.753 1 93.81 105 VAL B CA 1
ATOM 2406 C C . VAL B 1 105 ? 20.344 0.146 -1.765 1 93.81 105 VAL B C 1
ATOM 2408 O O . VAL B 1 105 ? 20.297 -0.552 -2.779 1 93.81 105 VAL B O 1
ATOM 2411 N N . ASN B 1 106 ? 20.797 -0.265 -0.695 1 88.06 106 ASN B N 1
ATOM 2412 C CA . ASN B 1 106 ? 21.438 -1.575 -0.621 1 88.06 106 ASN B CA 1
ATOM 2413 C C . ASN B 1 106 ? 20.406 -2.703 -0.732 1 88.06 106 ASN B C 1
ATOM 2415 O O . ASN B 1 106 ? 20.625 -3.668 -1.469 1 88.06 106 ASN B O 1
ATOM 2419 N N . ILE B 1 107 ? 19.312 -2.582 -0.03 1 92.75 107 ILE B N 1
ATOM 2420 C CA . ILE B 1 107 ? 18.297 -3.633 0.072 1 92.75 107 ILE B CA 1
ATOM 2421 C C . ILE B 1 107 ? 17.672 -3.877 -1.297 1 92.75 107 ILE B C 1
ATOM 2423 O O . ILE B 1 107 ? 17.5 -5.027 -1.715 1 92.75 107 ILE B O 1
ATOM 2427 N N . LEU B 1 108 ? 17.422 -2.775 -2.035 1 94.25 108 LEU B N 1
ATOM 2428 C CA . LEU B 1 108 ? 16.656 -2.896 -3.273 1 94.25 108 LEU B CA 1
ATOM 2429 C C . LEU B 1 108 ? 17.578 -3.123 -4.461 1 94.25 108 LEU B C 1
ATOM 2431 O O . LEU B 1 108 ? 17.125 -3.514 -5.543 1 94.25 108 LEU B O 1
ATOM 2435 N N . ASN B 1 109 ? 18.781 -2.934 -4.27 1 91.88 109 ASN B N 1
ATOM 2436 C CA . ASN B 1 109 ? 19.719 -3.205 -5.348 1 91.88 109 ASN B CA 1
ATOM 2437 C C . ASN B 1 109 ? 19.734 -4.684 -5.719 1 91.88 109 ASN B C 1
ATOM 2439 O O . ASN B 1 109 ? 19.984 -5.035 -6.875 1 91.88 109 ASN B O 1
ATOM 2443 N N . SER B 1 110 ? 19.453 -5.512 -4.824 1 88.81 110 SER B N 1
ATOM 2444 C CA . SER B 1 110 ? 19.453 -6.949 -5.059 1 88.81 110 SER B CA 1
ATOM 2445 C C . SER B 1 110 ? 18.031 -7.473 -5.301 1 88.81 110 SER B C 1
ATOM 2447 O O . SER B 1 110 ? 17.812 -8.68 -5.285 1 88.81 110 SER B O 1
ATOM 2449 N N . SER B 1 111 ? 17.156 -6.598 -5.441 1 91.12 111 SER B N 1
ATOM 2450 C CA . SER B 1 111 ? 15.766 -6.996 -5.625 1 91.12 111 SER B CA 1
ATOM 2451 C C . SER B 1 111 ? 15.555 -7.656 -6.984 1 91.12 111 SER B C 1
ATOM 2453 O O . SER B 1 111 ? 16.109 -7.215 -7.988 1 91.12 111 SER B O 1
ATOM 2455 N N . GLU B 1 112 ? 14.688 -8.641 -7.039 1 91.25 112 GLU B N 1
ATOM 2456 C CA . GLU B 1 112 ? 14.328 -9.328 -8.273 1 91.25 112 GLU B CA 1
ATOM 2457 C C . GLU B 1 112 ? 13.117 -8.68 -8.938 1 91.25 112 GLU B C 1
ATOM 2459 O O . GLU B 1 112 ? 12.664 -9.133 -9.992 1 91.25 112 GLU B O 1
ATOM 2464 N N . LEU B 1 113 ? 12.625 -7.6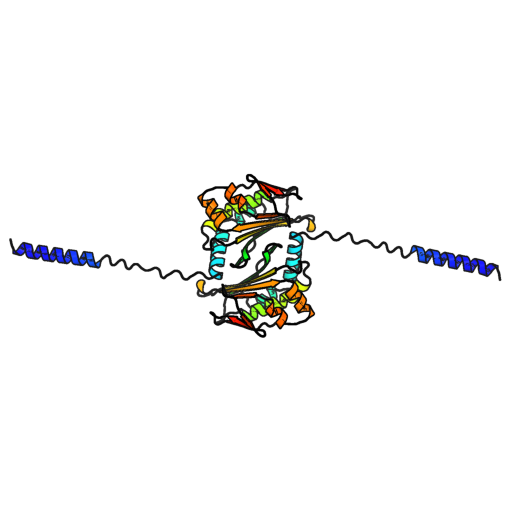21 -8.336 1 95.94 113 LEU B N 1
ATOM 2465 C CA . LEU B 1 113 ? 11.5 -6.918 -8.938 1 95.94 113 LEU B CA 1
ATOM 2466 C C . LEU B 1 113 ? 11.891 -6.324 -10.289 1 95.94 113 LEU B C 1
ATOM 2468 O O . LEU B 1 113 ? 13.062 -6.012 -10.516 1 95.94 113 LEU B O 1
ATOM 2472 N N . PRO B 1 114 ? 10.945 -6.207 -11.219 1 95.81 114 PRO B N 1
ATOM 2473 C CA . PRO B 1 114 ? 11.25 -5.527 -12.484 1 95.81 114 PRO B CA 1
ATOM 2474 C C . PRO B 1 114 ? 11.773 -4.109 -12.281 1 95.81 114 PRO B C 1
ATOM 2476 O O . PRO B 1 114 ? 11.305 -3.393 -11.391 1 95.81 114 PRO B O 1
ATOM 2479 N N . ASP B 1 115 ? 12.594 -3.602 -13.164 1 96.19 115 ASP B N 1
ATOM 2480 C CA . ASP B 1 115 ? 13.258 -2.307 -13.062 1 96.19 115 ASP B CA 1
ATOM 2481 C C . ASP B 1 115 ? 12.242 -1.165 -13.117 1 96.19 115 ASP B C 1
ATOM 2483 O O . ASP B 1 115 ? 12.445 -0.115 -12.5 1 96.19 115 ASP B O 1
ATOM 2487 N N . LYS B 1 116 ? 11.234 -1.357 -13.828 1 96.75 116 LYS B N 1
ATOM 2488 C CA . LYS B 1 116 ? 10.234 -0.31 -14.016 1 96.75 116 LYS B CA 1
ATOM 2489 C C . LYS B 1 116 ? 9.305 -0.214 -12.812 1 96.75 116 LYS B C 1
ATOM 2491 O O . LYS B 1 116 ? 8.414 0.64 -12.773 1 96.75 116 LYS B O 1
ATOM 2496 N N . THR B 1 117 ? 9.484 -1.113 -11.82 1 97.94 117 THR B N 1
ATOM 2497 C CA . THR B 1 117 ? 8.648 -1.104 -10.625 1 97.94 117 THR B CA 1
ATOM 2498 C C . THR B 1 117 ? 8.703 0.255 -9.938 1 97.94 117 THR B C 1
ATOM 2500 O O . THR B 1 117 ? 9.781 0.767 -9.648 1 97.94 117 THR B O 1
ATOM 2503 N N . THR B 1 118 ? 7.535 0.779 -9.656 1 98.38 118 THR B N 1
ATOM 2504 C CA . THR B 1 118 ? 7.465 2.02 -8.891 1 98.38 118 THR B CA 1
ATOM 2505 C C . THR B 1 118 ? 7.621 1.746 -7.402 1 98.38 118 THR B C 1
ATOM 2507 O O . THR B 1 118 ? 6.957 0.865 -6.852 1 98.38 118 THR B O 1
ATOM 2510 N N . ILE B 1 119 ? 8.555 2.465 -6.785 1 98.31 119 ILE B N 1
ATOM 2511 C CA . ILE B 1 119 ? 8.734 2.436 -5.336 1 98.31 119 ILE B CA 1
ATOM 2512 C C . ILE B 1 119 ? 7.988 3.609 -4.703 1 98.31 119 ILE B C 1
ATOM 2514 O O . ILE B 1 119 ? 8.266 4.77 -5.02 1 98.31 119 ILE B O 1
ATOM 2518 N N . ASN B 1 120 ? 7.012 3.311 -3.861 1 98.44 120 ASN B N 1
ATOM 2519 C CA . ASN B 1 120 ? 6.254 4.316 -3.123 1 98.44 120 ASN B CA 1
ATOM 2520 C C . ASN B 1 120 ? 6.555 4.258 -1.628 1 98.44 120 ASN B C 1
ATOM 2522 O O . ASN B 1 120 ? 6.465 3.191 -1.014 1 98.44 120 ASN B O 1
ATOM 2526 N N . ILE B 1 121 ? 6.898 5.344 -1.075 1 97.44 121 ILE B N 1
ATOM 2527 C CA . ILE B 1 121 ? 7.164 5.457 0.355 1 97.44 121 ILE B CA 1
ATOM 2528 C C . ILE B 1 121 ? 6.203 6.469 0.978 1 97.44 121 ILE B C 1
ATOM 2530 O O . ILE B 1 121 ? 6.102 7.605 0.51 1 97.44 121 ILE B O 1
ATOM 2534 N N . VAL B 1 122 ? 5.516 6.078 1.91 1 96.94 122 VAL B N 1
ATOM 2535 C CA . VAL B 1 122 ? 4.676 6.992 2.68 1 96.94 122 VAL B CA 1
ATOM 2536 C C . VAL B 1 122 ? 5.188 7.074 4.117 1 96.94 122 VAL B C 1
ATOM 2538 O O . VAL B 1 122 ? 5.316 6.055 4.797 1 96.94 122 VAL B O 1
ATOM 2541 N N . LEU B 1 123 ? 5.445 8.211 4.566 1 95.12 123 LEU B N 1
ATOM 2542 C CA . LEU B 1 123 ? 5.816 8.477 5.949 1 95.12 123 LEU B CA 1
ATOM 2543 C C . LEU B 1 123 ? 4.727 9.281 6.656 1 95.12 123 LEU B C 1
ATOM 2545 O O . LEU B 1 123 ? 4.5 10.445 6.332 1 95.12 123 LEU B O 1
ATOM 2549 N N . TYR B 1 124 ? 4.086 8.641 7.578 1 93.69 124 TYR B N 1
ATOM 2550 C CA . TYR B 1 124 ? 3.072 9.273 8.406 1 93.69 124 TYR B CA 1
ATOM 2551 C C . TYR B 1 124 ? 3.678 9.797 9.703 1 93.69 124 TYR B C 1
ATOM 2553 O O . TYR B 1 124 ? 4.289 9.039 10.461 1 93.69 124 TYR B O 1
ATOM 2561 N N . THR B 1 125 ? 3.418 10.992 9.938 1 90.69 125 THR B N 1
ATOM 2562 C CA . THR B 1 125 ? 3.896 11.578 11.188 1 90.69 125 THR B CA 1
ATOM 2563 C C . THR B 1 125 ? 2.729 12.094 12.023 1 90.69 125 THR B C 1
ATOM 2565 O O . THR B 1 125 ? 1.986 12.977 11.594 1 90.69 125 THR B O 1
ATOM 2568 N N . GLU B 1 126 ? 2.725 11.625 13.188 1 90.12 126 GLU B N 1
ATOM 2569 C CA . GLU B 1 126 ? 1.663 12 14.117 1 90.12 126 GLU B CA 1
ATOM 2570 C C . GLU B 1 126 ? 2.113 13.133 15.047 1 90.12 126 GLU B C 1
ATOM 2572 O O . GLU B 1 126 ? 3.24 13.125 15.539 1 90.12 126 GLU B O 1
ATOM 2577 N N . ASP B 1 127 ? 1.18 14.062 15.227 1 85.44 127 ASP B N 1
ATOM 2578 C CA . ASP B 1 127 ? 1.332 15.047 16.297 1 85.44 127 ASP B CA 1
ATOM 2579 C C . ASP B 1 127 ? 0.671 14.562 17.578 1 85.44 127 ASP B C 1
ATOM 2581 O O . ASP B 1 127 ? -0.547 14.383 17.641 1 85.44 127 ASP B O 1
ATOM 2585 N N . ASP B 1 128 ? 1.452 14.352 18.609 1 82.19 128 ASP B N 1
ATOM 2586 C CA . ASP B 1 128 ? 0.978 13.766 19.859 1 82.19 128 ASP B CA 1
ATOM 2587 C C . ASP B 1 128 ? -0.092 14.641 20.5 1 82.19 128 ASP B C 1
ATOM 2589 O O . ASP B 1 128 ? -0.927 14.156 21.266 1 82.19 128 ASP B O 1
ATOM 2593 N N . LYS B 1 129 ? -0.004 15.891 20.25 1 84.06 129 LYS B N 1
ATOM 2594 C CA . LYS B 1 129 ? -0.917 16.828 20.906 1 84.06 129 LYS B CA 1
ATOM 2595 C C . LYS B 1 129 ? -2.186 17.031 20.078 1 84.06 129 LYS B C 1
ATOM 2597 O O . LYS B 1 129 ? -3.27 17.219 20.625 1 84.06 129 LYS B O 1
ATOM 2602 N N . ASP B 1 130 ? -2.057 17.047 18.766 1 87.44 130 ASP B N 1
ATOM 2603 C CA . ASP B 1 130 ? -3.188 17.312 17.875 1 87.44 130 ASP B CA 1
ATOM 2604 C C . ASP B 1 130 ? -3.141 16.422 16.641 1 87.44 130 ASP B C 1
ATOM 2606 O O . ASP B 1 130 ? -2.311 16.625 15.75 1 87.44 130 ASP B O 1
ATOM 2610 N N . LEU B 1 131 ? -4.062 15.516 16.547 1 87.88 131 LEU B N 1
ATOM 2611 C CA . LEU B 1 131 ? -4.145 14.57 15.438 1 87.88 131 LEU B CA 1
ATOM 2612 C C . LEU B 1 131 ? -4.223 15.297 14.102 1 87.88 131 LEU B C 1
ATOM 2614 O O . LEU B 1 131 ? -3.684 14.82 13.102 1 87.88 131 LEU B O 1
ATOM 2618 N N . TYR B 1 132 ? -4.871 16.453 14.102 1 88.62 132 TYR B N 1
ATOM 2619 C CA . TYR B 1 132 ? -5.117 17.172 12.859 1 88.62 132 TYR B CA 1
ATOM 2620 C C . TYR B 1 132 ? -3.863 17.906 12.398 1 88.62 132 TYR B C 1
ATOM 2622 O O . TYR B 1 132 ? -3.816 18.422 11.273 1 88.62 132 TYR B O 1
ATOM 2630 N N . ASN B 1 133 ? -2.805 17.844 13.188 1 87.5 133 ASN B N 1
ATOM 2631 C CA . ASN B 1 133 ? -1.539 18.453 12.797 1 87.5 133 ASN B CA 1
ATOM 2632 C C . ASN B 1 133 ? -0.592 17.438 12.172 1 87.5 133 ASN B C 1
ATOM 2634 O O . ASN B 1 133 ? 0.472 17.797 11.672 1 87.5 133 ASN B O 1
ATOM 2638 N N . GLY B 1 134 ? -0.984 16.188 12.281 1 89.12 134 GLY B N 1
ATOM 2639 C CA . GLY B 1 134 ? -0.17 15.18 11.617 1 89.12 134 GLY B CA 1
ATOM 2640 C C . GLY B 1 1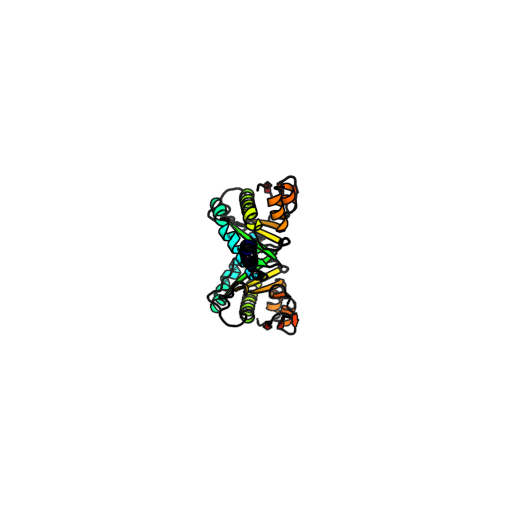34 ? 0.039 15.461 10.141 1 89.12 134 GLY B C 1
ATOM 2641 O O . GLY B 1 134 ? -0.826 16.047 9.484 1 89.12 134 GLY B O 1
ATOM 2642 N N . LYS B 1 135 ? 1.213 15.07 9.617 1 90.31 135 LYS B N 1
ATOM 2643 C CA . LYS B 1 135 ? 1.542 15.297 8.211 1 90.31 135 LYS B CA 1
ATOM 2644 C C . LYS B 1 135 ? 2.031 14.016 7.551 1 90.31 135 LYS B C 1
ATOM 2646 O O . LYS B 1 135 ? 2.471 13.086 8.234 1 90.31 135 LYS B O 1
ATOM 2651 N N . THR B 1 136 ? 1.961 14.102 6.273 1 94.06 136 THR B N 1
ATOM 2652 C CA . THR B 1 136 ? 2.377 12.945 5.48 1 94.06 136 THR B CA 1
ATOM 2653 C C . THR B 1 136 ? 3.377 13.359 4.406 1 94.06 136 THR B C 1
ATOM 2655 O O . THR B 1 136 ? 3.143 14.328 3.672 1 94.06 136 THR B O 1
ATOM 2658 N N . LEU B 1 137 ? 4.477 12.711 4.367 1 95.5 137 LEU B N 1
ATOM 2659 C CA . LEU B 1 137 ? 5.422 12.828 3.266 1 95.5 137 LEU B CA 1
ATOM 2660 C C . LEU B 1 137 ? 5.332 11.609 2.346 1 95.5 137 LEU B C 1
ATOM 2662 O O . LEU B 1 137 ? 5.371 10.469 2.811 1 95.5 137 LEU B O 1
ATOM 2666 N N . PHE B 1 138 ? 5.16 11.867 1.093 1 97.25 138 PHE B N 1
ATOM 2667 C CA . PHE B 1 138 ? 5.074 10.805 0.094 1 97.25 138 PHE B CA 1
ATOM 2668 C C . PHE B 1 138 ? 6.184 10.953 -0.943 1 97.25 138 PHE B C 1
ATOM 2670 O O . PHE B 1 138 ? 6.434 12.047 -1.445 1 97.25 138 PHE B O 1
ATOM 2677 N N . LEU B 1 139 ? 6.906 9.883 -1.279 1 98 139 LEU B N 1
ATOM 2678 C CA . LEU B 1 139 ? 7.914 9.812 -2.334 1 98 139 LEU B CA 1
ATOM 2679 C C . LEU B 1 139 ? 7.598 8.695 -3.316 1 98 139 LEU B C 1
ATOM 2681 O O . LEU B 1 139 ? 7.172 7.605 -2.912 1 98 139 LEU B O 1
ATOM 2685 N N . THR B 1 140 ? 7.934 8.992 -4.562 1 98.56 140 THR B N 1
ATOM 2686 C CA . THR B 1 140 ? 7.793 7.961 -5.578 1 98.56 140 THR B CA 1
ATOM 2687 C C . THR B 1 140 ? 8.914 8.055 -6.609 1 98.56 140 THR B C 1
ATOM 2689 O O . THR B 1 140 ? 9.312 9.156 -7.004 1 98.56 140 THR B O 1
ATOM 2692 N N . PHE B 1 141 ? 9.414 6.922 -6.988 1 98.56 141 PHE B N 1
ATOM 2693 C CA . PHE B 1 141 ? 10.453 6.824 -8.008 1 98.56 141 PHE B CA 1
ATOM 2694 C C . PHE B 1 141 ? 10.539 5.406 -8.555 1 98.56 141 PHE B C 1
ATOM 2696 O O . PHE B 1 141 ? 10.102 4.453 -7.906 1 98.56 141 PHE B O 1
ATOM 2703 N N . PRO B 1 142 ? 11.094 5.215 -9.742 1 98.44 142 PRO B N 1
ATOM 2704 C CA . PRO B 1 142 ? 11.273 3.855 -10.258 1 98.44 142 PRO B CA 1
ATOM 2705 C C . PRO B 1 142 ? 12.438 3.123 -9.602 1 98.44 142 PRO B C 1
ATOM 2707 O O . PRO B 1 142 ? 13.438 3.75 -9.234 1 98.44 142 PRO B O 1
ATOM 2710 N N . LEU B 1 143 ? 12.305 1.82 -9.539 1 98.12 143 LEU B N 1
ATOM 2711 C CA . LEU B 1 143 ? 13.367 0.977 -8.984 1 98.12 143 LEU B CA 1
ATOM 2712 C C . LEU B 1 143 ? 14.672 1.192 -9.734 1 98.12 143 LEU B C 1
ATOM 2714 O O . LEU B 1 143 ? 15.75 1.182 -9.125 1 98.12 143 LEU B O 1
ATOM 2718 N N . SER B 1 144 ? 14.609 1.434 -10.992 1 97.81 144 SER B N 1
ATOM 2719 C CA . SER B 1 144 ? 15.797 1.654 -11.805 1 97.81 144 SER B CA 1
ATOM 2720 C C . SER B 1 144 ? 16.578 2.871 -11.32 1 97.81 144 SER B C 1
ATOM 2722 O O . SER B 1 144 ? 17.812 2.926 -11.469 1 97.81 144 SER B O 1
ATOM 2724 N N . ALA B 1 145 ? 15.922 3.859 -10.797 1 97.94 145 ALA B N 1
ATOM 2725 C CA . ALA B 1 145 ? 16.594 5.066 -10.32 1 97.94 145 ALA B CA 1
ATOM 2726 C C . ALA B 1 145 ? 17.547 4.75 -9.172 1 97.94 145 ALA B C 1
ATOM 2728 O O . ALA B 1 145 ? 18.672 5.254 -9.133 1 97.94 145 ALA B O 1
ATOM 2729 N N . ILE B 1 146 ? 17.078 3.965 -8.266 1 96.44 146 ILE B N 1
ATOM 2730 C CA . ILE B 1 146 ? 17.906 3.629 -7.109 1 96.44 146 ILE B CA 1
ATOM 2731 C C . ILE B 1 146 ? 19.047 2.717 -7.539 1 96.44 146 ILE B C 1
ATOM 2733 O O . ILE B 1 146 ? 20.172 2.844 -7.043 1 96.44 146 ILE B O 1
ATOM 2737 N N . LYS B 1 147 ? 18.781 1.789 -8.414 1 96.5 147 LYS B N 1
ATOM 2738 C CA . LYS B 1 147 ? 19.828 0.906 -8.922 1 96.5 147 LYS B CA 1
ATOM 2739 C C . LYS B 1 147 ? 20.906 1.696 -9.672 1 96.5 147 LYS B C 1
ATOM 2741 O O . LYS B 1 147 ? 22.094 1.438 -9.508 1 96.5 147 LYS B O 1
ATOM 2746 N N . GLU B 1 148 ? 20.469 2.611 -10.484 1 97.38 148 GLU B N 1
ATOM 2747 C CA . GLU B 1 148 ? 21.406 3.482 -11.18 1 97.38 148 GLU B CA 1
ATOM 2748 C C . GLU B 1 148 ? 22.25 4.285 -10.195 1 97.38 148 GLU B C 1
ATOM 2750 O O . GLU B 1 148 ? 23.469 4.406 -10.367 1 97.38 148 GLU B O 1
ATOM 2755 N N . TYR B 1 149 ? 21.656 4.824 -9.188 1 97.69 149 TYR B N 1
ATOM 2756 C CA . TYR B 1 149 ? 22.406 5.559 -8.172 1 97.69 149 TYR B CA 1
ATOM 2757 C C . TYR B 1 149 ? 23.453 4.672 -7.516 1 97.69 149 TYR B C 1
ATOM 2759 O O . TYR B 1 149 ? 24.578 5.121 -7.25 1 97.69 149 TYR B O 1
ATOM 2767 N N . ASN B 1 150 ? 23.062 3.504 -7.148 1 96.38 150 ASN B N 1
ATOM 2768 C CA . ASN B 1 150 ? 24.016 2.588 -6.527 1 96.38 150 ASN B CA 1
ATOM 2769 C C . ASN B 1 150 ? 25.266 2.424 -7.371 1 96.38 150 ASN B C 1
ATOM 2771 O O . ASN B 1 150 ? 26.375 2.303 -6.836 1 96.38 150 ASN B O 1
ATOM 2775 N N . LYS B 1 151 ? 25.094 2.471 -8.641 1 95.88 151 LYS B N 1
ATOM 2776 C CA . LYS B 1 151 ? 26.219 2.275 -9.562 1 95.88 151 LYS B CA 1
ATOM 2777 C C . LYS B 1 151 ? 27.016 3.562 -9.734 1 95.88 151 LYS B C 1
ATOM 2779 O O . LYS B 1 151 ? 28.25 3.539 -9.75 1 95.88 151 LYS B O 1
ATOM 2784 N N . THR B 1 152 ? 26.344 4.668 -9.883 1 97.31 152 THR B N 1
ATOM 2785 C CA . THR B 1 152 ? 27 5.891 -10.32 1 97.31 152 THR B CA 1
ATOM 2786 C C . THR B 1 152 ? 27.266 6.812 -9.133 1 97.31 152 THR B C 1
ATOM 2788 O O . THR B 1 152 ? 28.109 7.707 -9.211 1 97.31 152 THR B O 1
ATOM 2791 N N . LYS B 1 153 ? 26.516 6.719 -8.148 1 96.94 153 LYS B N 1
ATOM 2792 C CA . LYS B 1 153 ? 26.547 7.574 -6.965 1 96.94 153 LYS B CA 1
ATOM 2793 C C . LYS B 1 153 ? 26.234 9.023 -7.32 1 96.94 153 LYS B C 1
ATOM 2795 O O . LYS B 1 153 ? 26.625 9.945 -6.605 1 96.94 153 LYS B O 1
ATOM 2800 N N . ASP B 1 154 ? 25.5 9.188 -8.445 1 97.25 154 ASP B N 1
ATOM 2801 C CA . ASP B 1 154 ? 25.047 10.516 -8.867 1 97.25 154 ASP B CA 1
ATOM 2802 C C . ASP B 1 154 ? 23.797 10.938 -8.109 1 97.25 154 ASP B C 1
ATOM 2804 O O . ASP B 1 154 ? 22.688 10.633 -8.531 1 97.25 154 ASP B O 1
ATOM 2808 N N . LEU B 1 155 ? 24 11.727 -7.117 1 97.31 155 LEU B N 1
ATOM 2809 C CA . LEU B 1 155 ? 22.922 12.117 -6.219 1 97.31 155 LEU B CA 1
ATOM 2810 C C . LEU B 1 155 ? 21.922 13.031 -6.926 1 97.31 155 LEU B C 1
ATOM 2812 O O . LEU B 1 155 ? 20.719 12.906 -6.73 1 97.31 155 LEU B O 1
ATOM 2816 N N . ASN B 1 156 ? 22.422 13.922 -7.688 1 97.56 156 ASN B N 1
ATOM 2817 C CA . ASN B 1 156 ? 21.547 14.883 -8.359 1 97.56 156 ASN B CA 1
ATOM 2818 C C . ASN B 1 156 ? 20.656 14.195 -9.391 1 97.56 156 ASN B C 1
ATOM 2820 O O . ASN B 1 156 ? 19.469 14.531 -9.523 1 97.56 156 ASN B O 1
ATOM 2824 N N . LYS B 1 157 ? 21.234 13.305 -10.086 1 97.69 157 LYS B N 1
ATOM 2825 C CA . LYS B 1 157 ? 20.422 12.547 -11.039 1 97.69 157 LYS B CA 1
ATOM 2826 C C . LYS B 1 157 ? 19.344 11.742 -10.336 1 97.69 157 LYS B C 1
ATOM 2828 O O . LYS B 1 157 ? 18.188 11.703 -10.789 1 97.69 157 LYS B O 1
ATOM 2833 N N . PHE B 1 158 ? 19.688 11.102 -9.25 1 98.06 158 PHE B N 1
ATOM 2834 C CA . PHE B 1 158 ? 18.719 10.359 -8.469 1 98.06 158 PHE B CA 1
ATOM 2835 C C . PHE B 1 158 ? 17.625 11.289 -7.941 1 98.06 158 PHE B C 1
ATOM 2837 O O . PHE B 1 158 ? 16.438 11.031 -8.141 1 98.06 158 PHE B O 1
ATOM 2844 N N . GLY B 1 159 ? 18.016 12.328 -7.383 1 98.12 159 GLY B N 1
ATOM 2845 C CA . GLY B 1 159 ? 17.078 13.289 -6.828 1 98.12 159 GLY B CA 1
ATOM 2846 C C . GLY B 1 159 ? 16.094 13.812 -7.848 1 98.12 159 GLY B C 1
ATOM 2847 O O . GLY B 1 159 ? 14.906 13.992 -7.539 1 98.12 159 GLY B O 1
ATOM 2848 N N . SER B 1 160 ? 16.516 14.047 -9.07 1 98 160 SER B N 1
ATOM 2849 C CA . SER B 1 160 ? 15.664 14.602 -10.125 1 98 160 SER B CA 1
ATOM 2850 C C . SER B 1 160 ? 14.609 13.594 -10.57 1 98 160 SER B C 1
ATOM 2852 O O . SER B 1 160 ? 13.648 13.961 -11.25 1 98 160 SER B O 1
ATOM 2854 N N . GLN B 1 161 ? 14.805 12.336 -10.133 1 97.94 161 GLN B N 1
ATOM 2855 C CA . GLN B 1 161 ? 13.859 11.289 -10.531 1 97.94 161 GLN B CA 1
ATOM 2856 C C . GLN B 1 161 ? 12.844 11.023 -9.43 1 97.94 161 GLN B C 1
ATOM 2858 O O . GLN B 1 161 ? 11.922 10.227 -9.609 1 97.94 161 GLN B O 1
ATOM 2863 N N . ILE B 1 162 ? 12.992 11.617 -8.297 1 98.31 162 ILE B N 1
ATOM 2864 C CA . ILE B 1 162 ? 12.07 11.445 -7.184 1 98.31 162 ILE B CA 1
ATOM 2865 C C . ILE B 1 162 ? 10.992 12.516 -7.242 1 98.31 162 ILE B C 1
ATOM 2867 O O . ILE B 1 162 ? 11.289 13.703 -7.395 1 98.31 162 ILE B O 1
ATOM 2871 N N . ILE B 1 163 ? 9.789 12.109 -7.152 1 98.5 163 ILE B N 1
ATOM 2872 C CA . ILE B 1 163 ? 8.672 13.031 -6.945 1 98.5 163 ILE B CA 1
ATOM 2873 C C . ILE B 1 163 ? 8.242 13 -5.48 1 98.5 163 ILE B C 1
ATOM 2875 O O . ILE B 1 163 ? 8 11.922 -4.922 1 98.5 163 ILE B O 1
ATOM 2879 N N . VAL B 1 164 ? 8.164 14.148 -4.906 1 97.62 164 VAL B N 1
ATOM 2880 C CA . VAL B 1 164 ? 7.895 14.242 -3.477 1 97.62 164 VAL B CA 1
ATOM 2881 C C . VAL B 1 164 ? 6.66 15.109 -3.238 1 97.62 164 VAL B C 1
ATOM 2883 O O . VAL B 1 164 ? 6.508 16.156 -3.855 1 97.62 164 VAL B O 1
ATOM 2886 N N . PHE B 1 165 ? 5.812 14.648 -2.33 1 97.12 165 PHE B N 1
ATOM 2887 C CA . PHE B 1 165 ? 4.66 15.422 -1.883 1 97.12 165 PHE B CA 1
ATOM 2888 C C . PHE B 1 165 ? 4.668 15.586 -0.367 1 97.12 165 PHE B C 1
ATOM 2890 O O . PHE B 1 165 ? 4.809 14.602 0.364 1 97.12 165 PHE B O 1
ATOM 2897 N N . LEU B 1 166 ? 4.543 16.734 0.044 1 95.12 166 LEU B N 1
ATOM 2898 C CA . LEU B 1 166 ? 4.09 17 1.403 1 95.12 166 LEU B CA 1
ATOM 2899 C C . LEU B 1 166 ? 2.588 17.266 1.435 1 95.12 166 LEU B C 1
ATOM 2901 O O . LEU B 1 166 ? 2.113 18.266 0.891 1 95.12 166 LEU B O 1
ATOM 2905 N N . GLU B 1 167 ? 1.905 16.297 2.027 1 92.44 167 GLU B N 1
ATOM 2906 C CA . GLU B 1 167 ? 0.455 16.281 1.864 1 92.44 167 GLU B CA 1
ATOM 2907 C C . GLU B 1 167 ? 0.066 16.266 0.389 1 92.44 167 GLU B C 1
ATOM 2909 O O . GLU B 1 167 ? 0.366 15.305 -0.329 1 92.44 167 GLU B O 1
ATOM 2914 N N . THR B 1 168 ? -0.534 17.344 -0.101 1 92.88 168 THR B N 1
ATOM 2915 C CA . THR B 1 168 ? -0.922 17.344 -1.508 1 92.88 168 THR B CA 1
ATOM 2916 C C . THR B 1 168 ? -0.014 18.266 -2.312 1 92.88 168 THR B C 1
ATOM 2918 O O . THR B 1 168 ? -0.144 18.375 -3.535 1 92.88 168 THR B O 1
ATOM 2921 N N . GLU B 1 169 ? 0.939 18.859 -1.659 1 95.38 169 GLU B N 1
ATOM 2922 C CA . GLU B 1 169 ? 1.833 19.781 -2.355 1 95.38 169 GLU B CA 1
ATOM 2923 C C . GLU B 1 169 ? 3.045 19.047 -2.924 1 95.38 169 GLU B C 1
ATOM 2925 O O . GLU B 1 169 ? 3.805 18.422 -2.182 1 95.38 169 GLU B O 1
ATOM 2930 N N . LYS B 1 170 ? 3.205 19.234 -4.141 1 97.25 170 LYS B N 1
ATOM 2931 C CA . LYS B 1 170 ? 4.41 18.703 -4.773 1 97.25 170 LYS B CA 1
ATOM 2932 C C . LYS B 1 170 ? 5.621 19.578 -4.469 1 97.25 170 LYS B C 1
ATOM 2934 O O . LYS B 1 170 ? 5.574 20.797 -4.656 1 97.25 170 LYS B O 1
ATOM 2939 N N . LEU B 1 171 ? 6.688 19 -4.074 1 97.25 171 LEU B N 1
ATOM 2940 C CA . LEU B 1 171 ? 7.906 19.75 -3.771 1 97.25 171 LEU B CA 1
ATOM 2941 C C . LEU B 1 171 ? 8.75 19.953 -5.031 1 97.25 171 LEU B C 1
ATOM 2943 O O . LEU B 1 171 ? 8.68 19.141 -5.961 1 97.25 171 LEU B O 1
ATOM 2947 N N . GLU B 1 172 ? 9.492 21.016 -4.996 1 97.75 172 GLU B N 1
ATOM 2948 C CA . GLU B 1 172 ? 10.422 21.312 -6.082 1 97.75 172 GLU B CA 1
ATOM 2949 C C . GLU B 1 172 ? 11.828 20.844 -5.746 1 97.75 172 GLU B C 1
ATOM 2951 O O . GLU B 1 172 ? 12.297 21.016 -4.617 1 97.75 172 GLU B O 1
ATOM 2956 N N . TYR B 1 173 ? 12.414 20.219 -6.734 1 97.94 173 TYR B N 1
ATOM 2957 C CA . TYR B 1 173 ? 13.797 19.797 -6.555 1 97.94 173 TYR B CA 1
ATOM 2958 C C . TYR B 1 173 ? 14.758 20.719 -7.297 1 97.94 173 TYR B C 1
ATOM 2960 O O . TYR B 1 173 ? 14.602 20.953 -8.492 1 97.94 173 TYR B O 1
ATOM 2968 N N . LYS B 1 174 ? 15.734 21.25 -6.59 1 96.5 174 LYS B N 1
ATOM 2969 C CA . LYS B 1 174 ? 16.797 22.062 -7.172 1 96.5 174 LYS B CA 1
ATOM 2970 C C . LYS B 1 174 ? 18.109 21.844 -6.43 1 96.5 174 LYS B C 1
ATOM 2972 O O . LYS B 1 174 ? 18.188 22.062 -5.215 1 96.5 174 LYS B O 1
ATOM 2977 N N . ASN B 1 175 ? 19.188 21.375 -7.125 1 94.25 175 ASN B N 1
ATOM 2978 C CA . ASN B 1 175 ? 20.547 21.266 -6.629 1 94.25 175 ASN B CA 1
ATOM 2979 C C . ASN B 1 175 ? 20.609 20.5 -5.309 1 94.25 175 ASN B C 1
ATOM 2981 O O . ASN B 1 175 ? 21.203 20.984 -4.336 1 94.25 175 ASN B O 1
ATOM 2985 N N . GLY B 1 176 ? 19.922 19.438 -5.234 1 96.06 176 GLY B N 1
ATOM 2986 C CA . GLY B 1 176 ? 20.047 18.547 -4.09 1 96.06 176 GLY B CA 1
ATOM 2987 C C . GLY B 1 176 ? 19.031 18.828 -3.002 1 96.06 176 GLY B C 1
ATOM 2988 O O . GLY B 1 176 ? 19 18.141 -1.979 1 96.06 176 GLY B O 1
ATOM 2989 N N . VAL B 1 177 ? 18.125 19.812 -3.232 1 96.56 177 VAL B N 1
ATOM 2990 C CA . VAL B 1 177 ? 17.219 20.234 -2.158 1 96.56 177 VAL B CA 1
ATOM 2991 C C . VAL B 1 177 ? 15.773 20.156 -2.635 1 96.56 177 VAL B C 1
ATOM 2993 O O . VAL B 1 177 ? 15.453 20.594 -3.742 1 96.56 177 VAL B O 1
ATOM 2996 N N . PHE B 1 178 ? 14.961 19.547 -1.799 1 96.94 178 PHE B N 1
ATOM 2997 C CA . PHE B 1 178 ? 13.516 19.625 -1.982 1 96.94 178 PHE B CA 1
ATOM 2998 C C . PHE B 1 178 ? 12.922 20.734 -1.136 1 96.94 178 PHE B C 1
ATOM 3000 O O . PHE B 1 178 ? 13.188 20.828 0.063 1 96.94 178 PHE B O 1
ATOM 3007 N N . THR B 1 179 ? 12.023 21.578 -1.774 1 95.88 179 THR B N 1
ATOM 3008 C CA . THR B 1 179 ? 11.43 22.703 -1.057 1 95.88 179 THR B CA 1
ATOM 3009 C C . THR B 1 179 ? 9.922 22.766 -1.296 1 95.88 179 THR B C 1
ATOM 3011 O O . THR B 1 179 ? 9.453 22.469 -2.396 1 95.88 179 THR B O 1
ATOM 3014 N N . ALA B 1 180 ? 9.281 23.156 -0.292 1 92.75 180 ALA B N 1
ATOM 3015 C CA . ALA B 1 180 ? 7.844 23.391 -0.394 1 92.75 180 ALA B CA 1
ATOM 3016 C C . ALA B 1 180 ? 7.555 24.875 -0.64 1 92.75 180 ALA B C 1
ATOM 3018 O O . ALA B 1 180 ? 8.328 25.734 -0.231 1 92.75 180 ALA B O 1
ATOM 3019 N N . LYS B 1 181 ? 6.414 25.094 -1.29 1 92.25 181 LYS B N 1
ATOM 3020 C CA . LYS B 1 181 ? 5.992 26.469 -1.489 1 92.25 181 LYS B CA 1
ATOM 3021 C C . LYS B 1 181 ? 5.094 26.938 -0.347 1 92.25 181 LYS B C 1
ATOM 3023 O O . LYS B 1 181 ? 5.223 28.078 0.125 1 92.25 181 LYS B O 1
ATOM 3028 N N . ASN B 1 182 ? 4.262 26.078 0.101 1 87.19 182 ASN B N 1
ATOM 3029 C CA . ASN B 1 182 ? 3.217 26.453 1.042 1 87.19 182 ASN B CA 1
ATOM 3030 C C . ASN B 1 182 ? 3.555 26.016 2.465 1 87.19 182 ASN B C 1
ATOM 3032 O O . ASN B 1 182 ? 2.844 26.375 3.41 1 87.19 182 ASN B O 1
ATOM 3036 N N . TYR B 1 183 ? 4.586 25.266 2.6 1 81.31 183 TYR B N 1
ATOM 3037 C CA . TYR B 1 183 ? 5.035 24.797 3.906 1 81.31 183 TYR B CA 1
ATOM 3038 C C . TYR B 1 183 ? 6.461 25.25 4.188 1 81.31 183 TYR B C 1
ATOM 3040 O O . TYR B 1 183 ? 7.266 25.406 3.266 1 81.31 183 TYR B O 1
ATOM 3048 N N . ASP B 1 184 ? 6.68 25.531 5.422 1 84.94 184 ASP B N 1
ATOM 3049 C CA . ASP B 1 184 ? 8.062 25.75 5.844 1 84.94 184 ASP B CA 1
ATOM 3050 C C . ASP B 1 184 ? 8.82 24.438 5.945 1 84.94 184 ASP B C 1
ATOM 3052 O O . ASP B 1 184 ? 8.984 23.891 7.039 1 84.94 184 ASP B O 1
ATOM 3056 N N . PHE B 1 185 ? 9.188 23.969 4.742 1 88.06 185 PHE B N 1
ATOM 3057 C CA . PHE B 1 185 ? 9.805 22.641 4.68 1 88.06 185 PHE B CA 1
ATOM 3058 C C . PHE B 1 185 ? 10.906 22.609 3.625 1 88.06 185 PHE B C 1
ATOM 3060 O O . PHE B 1 185 ? 10.68 23 2.477 1 88.06 185 PHE B O 1
ATOM 3067 N N . GLU B 1 186 ? 12.016 22.219 4.109 1 92.12 186 GLU B N 1
ATOM 3068 C CA . GLU B 1 186 ? 13.172 21.969 3.246 1 92.12 186 GLU B CA 1
ATOM 3069 C C . GLU B 1 186 ? 13.859 20.656 3.609 1 92.12 186 GLU B C 1
ATOM 3071 O O . GLU B 1 186 ? 14.039 20.344 4.789 1 92.12 186 GLU B O 1
ATOM 3076 N N . TRP B 1 187 ? 14.188 19.906 2.574 1 93.88 187 TRP B N 1
ATOM 3077 C CA . TRP B 1 187 ? 14.867 18.641 2.766 1 93.88 187 TRP B CA 1
ATOM 3078 C C . TRP B 1 187 ? 16.078 18.516 1.843 1 93.88 187 TRP B C 1
ATOM 3080 O O . TRP B 1 187 ? 15.922 18.438 0.622 1 93.88 187 TRP B O 1
ATOM 3090 N N . ILE B 1 188 ? 17.219 18.531 2.494 1 95.69 188 ILE B N 1
ATOM 3091 C CA . ILE B 1 188 ? 18.453 18.281 1.755 1 95.69 188 ILE B CA 1
ATOM 3092 C C . ILE B 1 188 ? 18.641 16.766 1.568 1 95.69 188 ILE B C 1
ATOM 3094 O O . ILE B 1 188 ? 18.75 16.031 2.545 1 95.69 188 ILE B O 1
ATOM 3098 N N . LEU B 1 189 ? 18.688 16.312 0.353 1 96.19 189 LEU B N 1
ATOM 3099 C CA . LEU B 1 189 ? 18.891 14.898 0.045 1 96.19 189 LEU B CA 1
ATOM 3100 C C . LEU B 1 189 ? 20.312 14.469 0.371 1 96.19 189 LEU B C 1
ATOM 3102 O O . LEU B 1 189 ? 21.281 15 -0.197 1 96.19 189 LEU B O 1
ATOM 3106 N N . LYS B 1 190 ? 20.406 13.5 1.315 1 92.94 190 LYS B N 1
ATOM 3107 C CA . LYS B 1 190 ? 21.703 12.977 1.748 1 92.94 190 LYS B CA 1
ATOM 3108 C C . LYS B 1 190 ? 21.656 11.461 1.896 1 92.94 190 LYS B C 1
ATOM 3110 O O . LYS B 1 190 ? 21.109 10.938 2.867 1 92.94 190 LYS B O 1
ATOM 3115 N N . ILE B 1 191 ? 22.188 10.734 0.893 1 90.31 191 ILE B N 1
ATOM 3116 C CA . ILE B 1 191 ? 22.203 9.273 0.944 1 90.31 191 ILE B CA 1
ATOM 3117 C C . ILE B 1 191 ? 23.641 8.781 1.057 1 90.31 191 ILE B C 1
ATOM 3119 O O . ILE B 1 191 ? 24.547 9.344 0.431 1 90.31 191 ILE B O 1
#

Radius of gyration: 31.81 Å; Cα contacts (8 Å, |Δi|>4): 592; chains: 2; bounding box: 125×106×67 Å

Nearest PDB structures (foldseek):
  5cw5-assembly2_B  TM=3.658E-01  e=2.112E-01  Camponotus floridanus
  2dds-assembly4_D  TM=4.456E-01  e=2.025E+00  Bacillus cereus
  5x8r-assembly1_y  TM=2.632E-01  e=1.686E+00  Spinacia oleracea
  4r3a-assembly1_A  TM=2.235E-01  e=7.305E+00  Erythrobacter litoralis HTCC2594
  5cw5-assembly2_B  TM=3.669E-01  e=2.139E-01  Camponotus floridanus

Sequence (382 aa):
MRKNYIFIFTLILFLSTIIFAQTQTTTKTQPPKKPATIFVLHALTFSNLSKGNLEKDLKSLDDTFKMSIPIYHPAIGLNLSFYTKLQQKGLPYPSMINRILKNLVNILNSSELPDKTTINIVLYTEDDKDLYNGKTLFLTFPLSAIKEYNKTKDLNKFGSQIIVFLETEKLEYKNGVFTAKNYDFEWILKIMRKNYIFIFTLILFLSTIIFAQTQTTTKTQPPKKPATIFVLHALTFSNLSKGNLEKDLKSLDDTFKMSIPIYHPAIGLNLSFYTKLQQKGLPYPSMINRILKNLVNILNSSELPDKTTINIVLYTEDDKDLYNGKTLFLTFPLSAIKEYNKTKDLNKFGSQIIVFLETEKLEYKNGVFTAKNYDFEWILKI

pLDDT: mean 85.04, std 15.7, range [42.06, 98.62]

Organism: Dictyoglomus thermophilum (strain ATCC 35947 / DSM 3960 / H-6-12) (NCBI:txid309799)

Secondary structure (DSSP, 8-state):
-HHHHHHHHHHHHHHHHHHHHHT----------PPPPHHHHHHHHHHHHHHTTHHHHHHTT-TT-EEPPPEEETTTEEEEEEEEEE-SSS--HHHHHHHHHHHHHHHHHT--S-TTPEEEEEEEEEESS-GGG-EEEEEEEEHHHHHHHHHH--HHHHHTT-EEEETTEEPEEETTEEE-SSSS-EEE---/-HHHHHHHHHHHHHHHHHHHHHT----------PPPPHHHHHHHHHHHHHHTTHHHHHHTT-TT-EEPPPEEETTTEEEEEEEEEE-SSS--HHHHHHHHHHHHHHHHHT--S-TTPEEEEEEEEEESS-GGG-EEEEEEEEHHHHHHHHHH--HHHHHHT-EEEETTEEPEEETTEEE-SSSS-EEE---